Protein AF-A0A834DFK5-F1 (afdb_monomer_lite)

Secondary structure (DSSP, 8-state):
-----HHHHHHHHHTTTTTT-HHHHHHHHGGGTT-B-TTS-BHHHHHHHHHHHHH--HHHHH-EE-TTSPEEP-GGGGT-S--HHHHHHHHHHHHHTT-HHHHHHHHHHTT-HHHHHHHHHHHHGGGTTS---TT-HHHHHHHHHHHHHHHHHHHT----HHHHHHHHHHHHHHHHHHHHHTT-HHHHHHHHHHHT-S-SSGGGHHHHHHHHTTS-HHHHHHHHHHHHHHHHHHHHHHHHHHHS-TT-TTS-HHHHHHHHHHHHHHHHHHHHHHHH-SS---HHHHHHHHHHHHTT-

Radius of gyration: 26.58 Å; chains: 1; bounding box: 90×31×65 Å

Structure (mmCIF, N/CA/C/O backbone):
data_AF-A0A834DFK5-F1
#
_entry.id   AF-A0A834DFK5-F1
#
loop_
_atom_site.group_PDB
_atom_site.id
_atom_site.type_symbol
_atom_site.label_atom_id
_atom_site.label_alt_id
_atom_site.label_comp_id
_atom_site.label_asym_id
_atom_site.label_entity_id
_atom_site.label_seq_id
_atom_site.pdbx_PDB_ins_code
_atom_site.Cartn_x
_atom_site.Cartn_y
_atom_site.Cartn_z
_atom_site.occupancy
_atom_site.B_iso_or_equiv
_atom_site.auth_seq_id
_atom_site.auth_comp_id
_atom_site.auth_asym_id
_atom_site.auth_atom_id
_atom_site.pdbx_PDB_model_num
ATOM 1 N N . MET A 1 1 ? 48.009 1.511 -25.251 1.00 43.22 1 MET A N 1
ATOM 2 C CA . MET A 1 1 ? 46.756 1.710 -26.016 1.00 43.22 1 MET A CA 1
ATOM 3 C C . MET A 1 1 ? 45.702 2.315 -25.098 1.00 43.22 1 MET A C 1
ATOM 5 O O . MET A 1 1 ? 45.422 1.716 -24.068 1.00 43.22 1 MET A O 1
ATOM 9 N N . ARG A 1 2 ? 45.136 3.486 -25.419 1.00 49.97 2 ARG A N 1
ATOM 10 C CA . ARG A 1 2 ? 43.971 4.019 -24.690 1.00 49.97 2 ARG A CA 1
ATOM 11 C C . ARG A 1 2 ? 42.736 3.258 -25.172 1.00 49.97 2 ARG A C 1
ATOM 13 O O . ARG A 1 2 ? 42.354 3.406 -26.326 1.00 49.97 2 ARG A O 1
ATOM 20 N N . ARG A 1 3 ? 42.160 2.400 -24.327 1.00 68.88 3 ARG A N 1
ATOM 21 C CA . ARG A 1 3 ? 40.892 1.727 -24.635 1.00 68.88 3 ARG A CA 1
ATOM 22 C C . ARG A 1 3 ? 39.761 2.726 -24.408 1.00 68.88 3 ARG A C 1
ATOM 24 O O . ARG A 1 3 ? 39.654 3.293 -23.323 1.00 68.88 3 ARG A O 1
ATOM 31 N N . LEU A 1 4 ? 38.968 2.980 -25.444 1.00 77.62 4 LEU A N 1
ATOM 32 C CA . LEU A 1 4 ? 37.780 3.815 -25.335 1.00 77.62 4 LEU A CA 1
ATOM 33 C C . LEU A 1 4 ? 36.742 3.059 -24.498 1.00 77.62 4 LEU A C 1
ATOM 35 O O . LEU A 1 4 ? 36.439 1.905 -24.790 1.00 77.62 4 LEU A O 1
ATOM 39 N N . ASN A 1 5 ? 36.208 3.691 -23.456 1.00 84.12 5 ASN A N 1
ATOM 40 C CA . ASN A 1 5 ? 35.111 3.106 -22.696 1.00 84.12 5 ASN A CA 1
ATOM 41 C C . ASN A 1 5 ? 33.804 3.363 -23.465 1.00 84.12 5 ASN A C 1
ATOM 43 O O . ASN A 1 5 ? 33.262 4.468 -23.412 1.00 84.12 5 ASN A O 1
ATOM 47 N N . PHE A 1 6 ? 33.350 2.355 -24.215 1.00 84.88 6 PHE A N 1
ATOM 48 C CA . PHE A 1 6 ? 32.160 2.431 -25.067 1.00 84.88 6 PHE A CA 1
ATOM 49 C C . PHE A 1 6 ? 30.891 2.763 -24.271 1.00 84.88 6 PHE A C 1
ATOM 51 O O . PHE A 1 6 ? 30.133 3.646 -24.668 1.00 84.88 6 PHE A O 1
ATOM 58 N N . VAL A 1 7 ? 30.733 2.150 -23.095 1.00 85.31 7 VAL A N 1
ATOM 59 C CA . VAL A 1 7 ? 29.644 2.432 -22.147 1.00 85.31 7 VAL A CA 1
ATOM 60 C C . VAL A 1 7 ? 29.614 3.919 -21.792 1.00 85.31 7 VAL A C 1
ATOM 62 O O . VAL A 1 7 ? 28.601 4.590 -21.963 1.00 85.31 7 VAL A O 1
ATOM 65 N N . ARG A 1 8 ? 30.758 4.474 -21.375 1.00 85.69 8 ARG A N 1
ATOM 66 C CA . ARG A 1 8 ? 30.866 5.888 -20.994 1.00 85.69 8 ARG A CA 1
ATOM 67 C C . ARG A 1 8 ? 30.631 6.833 -22.171 1.00 85.69 8 ARG A C 1
ATOM 69 O O . ARG A 1 8 ? 30.082 7.910 -21.964 1.00 85.69 8 ARG A O 1
ATOM 76 N N . LEU A 1 9 ? 31.046 6.459 -23.383 1.00 88.94 9 LEU A N 1
ATOM 77 C CA . LEU A 1 9 ? 30.775 7.250 -24.583 1.00 88.94 9 LEU A CA 1
ATOM 78 C C . LEU A 1 9 ? 29.269 7.350 -24.840 1.00 88.94 9 LEU A C 1
ATOM 80 O O . LEU A 1 9 ? 28.765 8.457 -25.016 1.00 88.94 9 LEU A O 1
ATOM 84 N N . LEU A 1 10 ? 28.570 6.211 -24.834 1.00 88.62 10 LEU A N 1
ATOM 85 C CA . LEU A 1 10 ? 27.127 6.171 -25.059 1.00 88.62 10 LEU A CA 1
ATOM 86 C C . LEU A 1 10 ? 26.380 6.949 -23.978 1.00 88.62 10 LEU A C 1
ATOM 88 O O . LEU A 1 10 ? 25.585 7.812 -24.325 1.00 88.62 10 LEU A O 1
ATOM 92 N N . MET A 1 11 ? 26.718 6.754 -22.700 1.00 86.44 11 MET A N 1
ATOM 93 C CA . MET A 1 11 ? 26.110 7.516 -21.602 1.00 86.44 11 MET A CA 1
ATOM 94 C C . MET A 1 11 ? 26.324 9.032 -21.741 1.00 86.44 11 MET A C 1
ATOM 96 O O . MET A 1 11 ? 25.408 9.814 -21.521 1.00 86.44 11 MET A O 1
ATOM 100 N N . LEU A 1 12 ? 27.524 9.487 -22.127 1.00 88.56 12 LEU A N 1
ATOM 101 C CA . LEU A 1 12 ? 27.782 10.920 -22.342 1.00 88.56 12 LEU A CA 1
ATOM 102 C C . LEU A 1 12 ? 27.031 11.484 -23.554 1.00 88.56 12 LEU A C 1
ATOM 104 O O . LEU A 1 12 ? 26.720 12.676 -23.581 1.00 88.56 12 LEU A O 1
ATOM 108 N N . TYR A 1 13 ? 26.778 10.652 -24.563 1.00 90.31 13 TYR A N 1
ATOM 109 C CA . TYR A 1 13 ? 26.018 11.038 -25.743 1.00 90.31 13 TYR A CA 1
ATOM 110 C C . TYR A 1 13 ? 24.521 11.146 -25.432 1.00 90.31 13 TYR A C 1
ATOM 112 O O . TYR A 1 13 ? 23.929 12.187 -25.721 1.00 90.31 13 TYR A O 1
ATOM 120 N N . THR A 1 14 ? 23.937 10.126 -24.790 1.00 90.44 14 THR A N 1
ATOM 121 C CA . THR A 1 14 ? 22.507 10.087 -24.435 1.00 90.44 14 THR A CA 1
ATOM 122 C C . THR A 1 14 ? 22.127 11.168 -23.436 1.00 90.44 14 THR A C 1
ATOM 124 O O . THR A 1 14 ? 21.053 11.745 -23.563 1.00 90.44 14 THR A O 1
ATOM 127 N N . ARG A 1 15 ? 23.037 11.558 -22.533 1.00 88.12 15 ARG A N 1
ATOM 128 C CA . ARG A 1 15 ? 22.805 12.619 -21.537 1.00 88.12 15 ARG A CA 1
ATOM 129 C C . ARG A 1 15 ? 22.310 13.949 -22.107 1.00 88.12 15 ARG A C 1
ATOM 131 O O . ARG A 1 15 ? 21.719 14.754 -21.397 1.00 88.12 15 ARG A O 1
ATOM 138 N N . LYS A 1 16 ? 22.569 14.211 -23.390 1.00 88.94 16 LYS A N 1
ATOM 139 C CA . LYS A 1 16 ? 22.137 15.440 -24.067 1.00 88.94 16 LYS A CA 1
ATOM 140 C C . LYS A 1 16 ? 20.636 15.484 -24.357 1.00 88.94 16 LYS A C 1
ATOM 142 O O . LYS A 1 16 ? 20.116 16.578 -24.540 1.00 88.94 16 LYS A O 1
ATOM 147 N N . PHE A 1 17 ? 19.981 14.329 -24.448 1.00 88.94 17 PHE A N 1
ATOM 148 C CA . PHE A 1 17 ? 18.587 14.208 -24.883 1.00 88.94 17 PHE A CA 1
ATOM 149 C C . PHE A 1 17 ? 17.788 13.159 -24.103 1.00 88.94 17 PHE A C 1
ATOM 151 O O . PHE A 1 17 ? 16.611 12.984 -24.368 1.00 88.94 17 PHE A O 1
ATOM 158 N N . GLU A 1 18 ? 18.365 12.458 -23.127 1.00 86.31 18 GLU A N 1
ATOM 159 C CA . GLU A 1 18 ? 17.650 11.421 -22.367 1.00 86.31 18 GLU A CA 1
ATOM 160 C C . GLU A 1 18 ? 16.446 11.952 -21.575 1.00 86.31 18 GLU A C 1
ATOM 162 O O . GLU A 1 18 ? 15.500 11.209 -21.326 1.00 86.31 18 GLU A O 1
ATOM 167 N N . SER A 1 19 ? 16.453 13.246 -21.241 1.00 83.38 19 SER A N 1
ATOM 168 C CA . SER A 1 19 ? 15.330 13.944 -20.613 1.00 83.38 19 SER A CA 1
ATOM 169 C C . SER A 1 19 ? 14.267 14.437 -21.599 1.00 83.38 19 SER A C 1
ATOM 171 O O . SER A 1 19 ? 13.121 14.605 -21.195 1.00 83.38 19 SER A O 1
ATOM 173 N N . THR A 1 20 ? 14.618 14.691 -22.866 1.00 86.25 20 THR A N 1
ATOM 174 C CA . THR A 1 20 ? 13.678 15.175 -23.897 1.00 86.25 20 THR A CA 1
ATOM 175 C C . THR A 1 20 ? 13.114 14.037 -24.740 1.00 86.25 20 THR A C 1
ATOM 177 O O . THR A 1 20 ? 11.935 14.040 -25.074 1.00 86.25 20 THR A O 1
ATOM 180 N N . ASP A 1 21 ? 13.951 13.050 -25.054 1.00 88.31 21 ASP A N 1
ATOM 181 C CA . ASP A 1 21 ? 13.674 11.934 -25.952 1.00 88.31 21 ASP A CA 1
ATOM 182 C C . ASP A 1 21 ? 14.149 10.599 -25.343 1.00 88.31 21 ASP A C 1
ATOM 184 O O . ASP A 1 21 ? 15.043 9.929 -25.882 1.00 88.31 21 ASP A O 1
ATOM 188 N N . PRO A 1 22 ? 13.526 10.142 -24.238 1.00 87.25 22 PRO A N 1
ATOM 189 C CA . PRO A 1 22 ? 13.887 8.879 -23.589 1.00 87.25 22 PRO A CA 1
ATOM 190 C C . PRO A 1 22 ? 13.738 7.661 -24.517 1.00 87.25 22 PRO A C 1
ATOM 192 O O . PRO A 1 22 ? 14.449 6.665 -24.375 1.00 87.25 22 PRO A O 1
ATOM 195 N N . ARG A 1 23 ? 12.859 7.741 -25.526 1.00 87.31 23 ARG A N 1
ATOM 196 C CA . ARG A 1 23 ? 12.689 6.696 -26.554 1.00 87.31 23 ARG A CA 1
ATOM 197 C C . ARG A 1 23 ? 13.931 6.502 -27.414 1.00 87.31 23 ARG A C 1
ATOM 199 O O . ARG A 1 23 ? 14.289 5.364 -27.714 1.00 87.31 23 ARG A O 1
ATOM 206 N N . GLU A 1 24 ? 14.564 7.598 -27.815 1.00 88.06 24 GLU A N 1
ATOM 207 C CA . GLU A 1 24 ? 15.797 7.551 -28.595 1.00 88.06 24 GLU A CA 1
ATOM 208 C C . GLU A 1 24 ? 16.944 7.084 -27.702 1.00 88.06 24 GLU A C 1
ATOM 210 O O . GLU A 1 24 ? 17.686 6.184 -28.085 1.00 88.06 24 GLU A O 1
ATOM 215 N N . ALA A 1 25 ? 17.036 7.586 -26.464 1.00 89.44 25 ALA A N 1
ATOM 216 C CA . ALA A 1 25 ? 18.088 7.182 -25.526 1.00 89.44 25 ALA A CA 1
ATOM 217 C C . ALA A 1 25 ? 18.076 5.665 -25.268 1.00 89.44 25 ALA A C 1
ATOM 219 O O . ALA A 1 25 ? 19.128 5.023 -25.237 1.00 89.44 25 ALA A O 1
ATOM 220 N N . LEU A 1 26 ? 16.884 5.069 -25.189 1.00 89.25 26 LEU A N 1
ATOM 221 C CA . LEU A 1 26 ? 16.715 3.628 -25.038 1.00 89.25 26 LEU A CA 1
ATOM 222 C C . LEU A 1 26 ? 17.293 2.819 -26.215 1.00 89.25 26 LEU A C 1
ATOM 224 O O . LEU A 1 26 ? 17.899 1.770 -25.984 1.00 89.25 26 LEU A O 1
ATOM 228 N N . GLN A 1 27 ? 17.162 3.306 -27.456 1.00 89.25 27 GLN A N 1
ATOM 229 C CA . GLN A 1 27 ? 17.762 2.660 -28.635 1.00 89.25 27 GLN A CA 1
ATOM 230 C C . GLN A 1 27 ? 19.287 2.601 -28.517 1.00 89.25 27 GLN A C 1
ATOM 232 O O . GLN A 1 27 ? 19.897 1.578 -28.827 1.00 89.25 27 GLN A O 1
ATOM 237 N N . TYR A 1 28 ? 19.905 3.669 -28.007 1.00 89.38 28 TYR A N 1
ATOM 238 C CA . TYR A 1 28 ? 21.346 3.701 -27.761 1.00 89.38 28 TYR A CA 1
ATOM 239 C C . TYR A 1 28 ? 21.759 2.763 -26.625 1.00 89.38 28 TYR A C 1
ATOM 241 O O . TYR A 1 28 ? 22.761 2.055 -26.748 1.00 89.38 28 TYR A O 1
ATOM 249 N N . PHE A 1 29 ? 20.982 2.696 -25.541 1.00 89.25 29 PHE A N 1
ATOM 250 C CA . PHE A 1 29 ? 21.275 1.776 -24.443 1.00 89.25 29 PHE A CA 1
ATOM 251 C C . PHE A 1 29 ? 21.154 0.308 -24.845 1.00 89.25 29 PHE A C 1
ATOM 253 O O . PHE A 1 29 ? 21.881 -0.517 -24.297 1.00 89.25 29 PHE A O 1
ATOM 260 N N . TYR A 1 30 ? 20.330 -0.040 -25.837 1.00 88.12 30 TYR A N 1
ATOM 261 C CA . TYR A 1 30 ? 20.230 -1.418 -26.327 1.00 88.12 30 TYR A CA 1
ATOM 262 C C . TYR A 1 30 ? 21.563 -1.988 -26.853 1.00 88.12 30 TYR A C 1
ATOM 264 O O . TYR A 1 30 ? 21.794 -3.200 -26.791 1.00 88.12 30 TYR A O 1
ATOM 272 N N . PHE A 1 31 ? 22.489 -1.138 -27.312 1.00 88.06 31 PHE A N 1
ATOM 273 C CA . PHE A 1 31 ? 23.841 -1.571 -27.687 1.00 88.06 31 PHE A CA 1
ATOM 274 C C . PHE A 1 31 ? 24.693 -2.026 -26.492 1.00 88.06 31 PHE A C 1
ATOM 276 O O . PHE A 1 31 ? 25.703 -2.692 -26.693 1.00 88.06 31 PHE A O 1
ATOM 283 N N . LEU A 1 32 ? 24.282 -1.715 -25.260 1.00 87.38 32 LEU A N 1
ATOM 284 C CA . LEU A 1 32 ? 24.959 -2.100 -24.019 1.00 87.38 32 LEU A CA 1
ATOM 285 C C . LEU A 1 32 ? 24.448 -3.424 -23.430 1.00 87.38 32 LEU A C 1
ATOM 287 O O . LEU A 1 32 ? 24.860 -3.798 -22.335 1.00 87.38 32 LEU A O 1
ATOM 291 N N . ARG A 1 33 ? 23.548 -4.140 -24.119 1.00 84.00 33 ARG A N 1
ATOM 292 C CA . ARG A 1 33 ? 22.916 -5.369 -23.597 1.00 84.00 33 ARG A CA 1
ATOM 293 C C . ARG A 1 33 ? 23.898 -6.507 -23.301 1.00 84.00 33 ARG A C 1
ATOM 295 O O . ARG A 1 33 ? 23.611 -7.329 -22.437 1.00 84.00 33 ARG A O 1
ATOM 302 N N . ASP A 1 34 ? 25.030 -6.543 -24.000 1.00 83.88 34 ASP A N 1
ATOM 303 C CA . ASP A 1 34 ? 26.063 -7.576 -23.854 1.00 83.88 34 ASP A CA 1
ATOM 304 C C . ASP A 1 34 ? 27.212 -7.113 -22.928 1.00 83.88 34 ASP A C 1
ATOM 306 O O . ASP A 1 34 ? 28.077 -7.904 -22.552 1.00 83.88 34 ASP A O 1
ATOM 310 N N . GLU A 1 35 ? 27.197 -5.842 -22.511 1.00 85.94 35 GLU A N 1
ATOM 311 C CA . GLU A 1 35 ? 28.209 -5.234 -21.647 1.00 85.94 35 GLU A CA 1
ATOM 312 C C . GLU A 1 35 ? 27.825 -5.358 -20.169 1.00 85.94 35 GLU A C 1
ATOM 314 O O . GLU A 1 35 ? 26.660 -5.218 -19.776 1.00 85.94 35 GLU A O 1
ATOM 319 N N . LYS A 1 36 ? 28.831 -5.586 -19.323 1.00 86.12 36 LYS A N 1
ATOM 320 C CA . LYS A 1 36 ? 28.668 -5.682 -17.871 1.00 86.12 36 LYS A CA 1
ATOM 321 C C . LYS A 1 36 ? 29.568 -4.686 -17.161 1.00 86.12 36 LYS A C 1
ATOM 323 O O . LYS A 1 36 ? 30.658 -4.373 -17.639 1.00 86.12 36 LYS A O 1
ATOM 328 N N . ASP A 1 37 ? 29.113 -4.194 -16.018 1.00 80.25 37 ASP A N 1
ATOM 329 C CA . ASP A 1 37 ? 29.939 -3.368 -15.149 1.00 80.25 37 ASP A CA 1
ATOM 330 C C . ASP A 1 37 ? 30.996 -4.206 -14.401 1.00 80.25 37 ASP A C 1
ATOM 332 O O . ASP A 1 37 ? 31.090 -5.429 -14.539 1.00 80.25 37 ASP A O 1
ATOM 336 N N . SER A 1 38 ? 31.812 -3.540 -13.581 1.00 77.12 38 SER A N 1
ATOM 337 C CA . SER A 1 38 ? 32.833 -4.198 -12.758 1.00 77.12 38 SER A CA 1
ATOM 338 C C . SER A 1 38 ? 32.266 -5.133 -11.681 1.00 77.12 38 SER A C 1
ATOM 340 O O . SER A 1 38 ? 33.026 -5.921 -11.123 1.00 77.12 38 SER A O 1
ATOM 342 N N . GLN A 1 39 ? 30.963 -5.064 -11.397 1.00 78.12 39 GLN A N 1
ATOM 343 C CA . GLN A 1 39 ? 30.229 -5.930 -10.472 1.00 78.12 39 GLN A CA 1
ATOM 344 C C . GLN A 1 39 ? 29.478 -7.061 -11.200 1.00 78.12 39 GLN A C 1
ATOM 346 O O . GLN A 1 39 ? 28.828 -7.886 -10.562 1.00 78.12 39 GLN A O 1
ATOM 351 N N . GLY A 1 40 ? 29.573 -7.129 -12.533 1.00 80.00 40 GLY A N 1
ATOM 352 C CA . GLY A 1 40 ? 28.874 -8.112 -13.357 1.00 80.00 40 GLY A CA 1
ATOM 353 C C . GLY A 1 40 ? 27.409 -7.768 -13.651 1.00 80.00 40 GLY A C 1
ATOM 354 O O . GLY A 1 40 ? 26.709 -8.597 -14.239 1.00 80.00 40 GLY A O 1
ATOM 355 N N . GLU A 1 41 ? 26.941 -6.573 -13.279 1.00 81.69 41 GLU A N 1
ATOM 356 C CA . GLU A 1 41 ? 25.602 -6.079 -13.594 1.00 81.69 41 GLU A CA 1
ATOM 357 C C . GLU A 1 41 ? 25.512 -5.708 -15.076 1.00 81.69 41 GLU A C 1
ATOM 359 O O . GLU A 1 41 ? 26.418 -5.108 -15.650 1.00 81.69 41 GLU A O 1
ATOM 364 N N . ASN A 1 42 ? 24.403 -6.074 -15.713 1.00 87.25 42 ASN A N 1
ATOM 365 C CA . ASN A 1 42 ? 24.161 -5.754 -17.111 1.00 87.25 42 ASN A CA 1
ATOM 366 C C . ASN A 1 42 ? 23.985 -4.233 -17.291 1.00 87.25 42 ASN A C 1
ATOM 368 O O . ASN A 1 42 ? 23.076 -3.636 -16.705 1.00 87.25 42 ASN A O 1
ATOM 372 N N . MET A 1 43 ? 24.829 -3.616 -18.123 1.00 87.69 43 MET A N 1
ATOM 373 C CA . MET A 1 43 ? 24.829 -2.163 -18.312 1.00 87.69 43 MET A CA 1
ATOM 374 C C . MET A 1 43 ? 23.527 -1.644 -18.920 1.00 87.69 43 MET A C 1
ATOM 376 O O . MET A 1 43 ? 23.076 -0.564 -18.545 1.00 87.69 43 MET A O 1
ATOM 380 N N . PHE A 1 44 ? 22.882 -2.415 -19.800 1.00 88.19 44 PHE A N 1
ATOM 381 C CA . PHE A 1 44 ? 21.567 -2.057 -20.328 1.00 88.19 44 PHE A CA 1
ATOM 382 C C . PHE A 1 44 ? 20.520 -1.976 -19.214 1.00 88.19 44 PHE A C 1
ATOM 384 O O . PHE A 1 44 ? 19.827 -0.967 -19.115 1.00 88.19 44 PHE A O 1
ATOM 391 N N . LEU A 1 45 ? 20.445 -2.970 -18.321 1.00 87.06 45 LEU A N 1
ATOM 392 C CA . LEU A 1 45 ? 19.496 -2.940 -17.196 1.00 87.06 45 LEU A CA 1
ATOM 393 C C . LEU A 1 45 ? 19.699 -1.714 -16.308 1.00 87.06 45 LEU A C 1
ATOM 395 O O . LEU A 1 45 ? 18.727 -1.076 -15.898 1.00 87.06 45 LEU A O 1
ATOM 399 N N . ARG A 1 46 ? 20.958 -1.376 -16.026 1.00 88.12 46 ARG A N 1
ATOM 400 C CA . ARG A 1 46 ? 21.306 -0.225 -15.199 1.00 88.12 46 ARG A CA 1
ATOM 401 C C . ARG A 1 46 ? 20.920 1.096 -15.860 1.00 88.12 46 ARG A C 1
ATOM 403 O O . ARG A 1 46 ? 20.193 1.876 -15.252 1.00 88.12 46 ARG A O 1
ATOM 410 N N . CYS A 1 47 ? 21.343 1.320 -17.105 1.00 89.00 47 CYS A N 1
ATOM 411 C CA . CYS A 1 47 ? 21.042 2.552 -17.834 1.00 89.00 47 CYS A CA 1
ATOM 412 C C . CYS A 1 47 ? 19.535 2.734 -18.051 1.00 89.00 47 CYS A C 1
ATOM 414 O O . CYS A 1 47 ? 19.027 3.836 -17.883 1.00 89.00 47 CYS A O 1
ATOM 416 N N . VAL A 1 48 ? 18.798 1.659 -18.352 1.00 89.62 48 VAL A N 1
ATOM 417 C CA . VAL A 1 48 ? 17.332 1.718 -18.471 1.00 89.62 48 VAL A CA 1
ATOM 418 C C . VAL A 1 48 ? 16.680 2.046 -17.130 1.00 89.62 48 VAL A C 1
ATOM 420 O O . VAL A 1 48 ? 15.758 2.856 -17.087 1.00 89.62 48 VAL A O 1
ATOM 423 N N . SER A 1 49 ? 17.165 1.468 -16.029 1.00 89.44 49 SER A N 1
ATOM 424 C CA . SER A 1 49 ? 16.640 1.774 -14.693 1.00 89.44 49 SER A CA 1
ATOM 425 C C . SER A 1 49 ? 16.861 3.238 -14.317 1.00 89.44 49 SER A C 1
ATOM 427 O O . SER A 1 49 ? 15.951 3.880 -13.801 1.00 89.44 49 SER A O 1
ATOM 429 N N . GLU A 1 50 ? 18.045 3.785 -14.593 1.00 88.50 50 GLU A N 1
ATOM 430 C CA . GLU A 1 50 ? 18.349 5.200 -14.359 1.00 88.50 50 GLU A CA 1
ATOM 431 C C . GLU A 1 50 ? 17.480 6.105 -15.254 1.00 88.50 50 GLU A C 1
ATOM 433 O O . GLU A 1 50 ? 16.795 6.986 -14.732 1.00 88.50 50 GLU A O 1
ATOM 438 N N . LEU A 1 51 ? 17.388 5.805 -16.555 1.00 90.12 51 LEU A N 1
ATOM 439 C CA . LEU A 1 51 ? 16.579 6.546 -17.529 1.00 90.12 51 LEU A CA 1
ATOM 440 C C . LEU A 1 51 ? 15.104 6.635 -17.133 1.00 90.12 51 LEU A C 1
ATOM 442 O O . LEU A 1 51 ? 14.516 7.716 -17.152 1.00 90.12 51 LEU A O 1
ATOM 446 N N . VAL A 1 52 ? 14.484 5.503 -16.787 1.00 90.81 52 VAL A N 1
ATOM 447 C CA . VAL A 1 52 ? 13.055 5.455 -16.440 1.00 90.81 52 VAL A CA 1
ATOM 448 C C . VAL A 1 52 ? 12.777 6.277 -15.182 1.00 90.81 52 VAL A C 1
ATOM 450 O O . VAL A 1 52 ? 11.784 6.996 -15.110 1.00 90.81 52 VAL A O 1
ATOM 453 N N . ILE A 1 53 ? 13.673 6.211 -14.198 1.00 89.94 53 ILE A N 1
ATOM 454 C CA . ILE A 1 53 ? 13.511 6.936 -12.939 1.00 89.94 53 ILE A CA 1
ATOM 455 C C . ILE A 1 53 ? 13.707 8.445 -13.121 1.00 89.94 53 ILE A C 1
ATOM 457 O O . ILE A 1 53 ? 12.994 9.229 -12.493 1.00 89.94 53 ILE A O 1
ATOM 461 N N . GLU A 1 54 ? 14.671 8.861 -13.943 1.00 88.31 54 GLU A N 1
ATOM 462 C CA . GLU A 1 54 ? 14.959 10.279 -14.184 1.00 88.31 54 GLU A CA 1
ATOM 463 C C . GLU A 1 54 ? 13.915 10.939 -15.087 1.00 88.31 54 GLU A C 1
ATOM 465 O O . GLU A 1 54 ? 13.440 12.028 -14.768 1.00 88.31 54 GLU A O 1
ATOM 470 N N . SER A 1 55 ? 13.500 10.258 -16.159 1.00 88.19 55 SER A N 1
ATOM 471 C CA . SER A 1 55 ? 12.445 10.745 -17.060 1.00 88.19 55 SER A CA 1
ATOM 472 C C . SER A 1 55 ? 11.056 10.726 -16.418 1.00 88.19 55 SER A C 1
ATOM 474 O O . SER A 1 55 ? 10.193 11.510 -16.801 1.00 88.19 55 SER A O 1
ATOM 476 N N . ARG A 1 56 ? 10.824 9.837 -15.440 1.00 87.62 56 ARG A N 1
ATOM 477 C CA . ARG A 1 56 ? 9.502 9.530 -14.862 1.00 87.62 56 ARG A CA 1
ATOM 478 C C . ARG A 1 56 ? 8.462 9.063 -15.888 1.00 87.62 56 ARG A C 1
ATOM 480 O O . ARG A 1 56 ? 7.273 9.020 -15.582 1.00 87.62 56 ARG A O 1
ATOM 487 N N . GLU A 1 57 ? 8.889 8.649 -17.079 1.00 88.31 57 GLU A N 1
ATOM 488 C CA . GLU A 1 57 ? 8.007 8.138 -18.132 1.00 88.31 57 GLU A CA 1
ATOM 489 C C . GLU A 1 57 ? 7.811 6.614 -18.025 1.00 88.31 57 GLU A C 1
ATOM 491 O O . GLU A 1 57 ? 8.049 5.858 -18.972 1.00 88.31 57 GLU A O 1
ATOM 496 N N . PHE A 1 58 ? 7.371 6.147 -16.850 1.00 90.25 58 PHE A N 1
ATOM 497 C CA . PHE A 1 58 ? 7.188 4.721 -16.542 1.00 90.25 58 PHE A CA 1
ATOM 498 C C . PHE A 1 58 ? 6.247 4.031 -17.537 1.00 90.25 58 PHE A C 1
ATOM 500 O O . PHE A 1 58 ? 6.636 3.054 -18.176 1.00 90.25 58 PHE A O 1
ATOM 507 N N . ASP A 1 59 ? 5.047 4.585 -17.724 1.00 90.50 59 ASP A N 1
ATOM 508 C CA . ASP A 1 59 ? 4.003 4.003 -18.573 1.00 90.50 59 ASP A CA 1
ATOM 509 C C . ASP A 1 59 ? 4.422 3.915 -20.043 1.00 90.50 59 ASP A C 1
ATOM 511 O O . ASP A 1 59 ? 4.078 2.962 -20.743 1.00 90.50 59 ASP A O 1
ATOM 515 N N . MET A 1 60 ? 5.173 4.906 -20.532 1.00 90.06 60 MET A N 1
ATOM 516 C CA . MET A 1 60 ? 5.626 4.920 -21.919 1.00 90.06 60 MET A CA 1
ATOM 517 C C . MET A 1 60 ? 6.739 3.890 -22.135 1.00 90.06 60 MET A C 1
ATOM 519 O O . MET A 1 60 ? 6.703 3.127 -23.103 1.00 90.06 60 MET A O 1
ATOM 523 N N . ILE A 1 61 ? 7.738 3.860 -21.251 1.00 90.00 61 ILE A N 1
ATOM 524 C CA . ILE A 1 61 ? 8.918 3.012 -21.438 1.00 90.00 61 ILE A CA 1
ATOM 525 C C . ILE A 1 61 ? 8.592 1.558 -21.105 1.00 90.00 61 ILE A C 1
ATOM 527 O O . ILE A 1 61 ? 8.872 0.671 -21.912 1.00 90.00 61 ILE A O 1
ATOM 531 N N . LEU A 1 62 ? 7.988 1.315 -19.941 1.00 90.00 62 LEU A N 1
ATOM 532 C CA . LEU A 1 62 ? 7.737 -0.018 -19.398 1.00 90.00 62 LEU A CA 1
ATOM 533 C C . LEU A 1 62 ? 6.333 -0.536 -19.697 1.00 90.00 62 LEU A C 1
ATOM 535 O O . LEU A 1 62 ? 6.101 -1.729 -19.523 1.00 90.00 62 LEU A O 1
ATOM 539 N N . GLY A 1 63 ? 5.418 0.299 -20.181 1.00 90.31 63 GLY A N 1
ATOM 540 C CA . GLY A 1 63 ? 4.028 -0.082 -20.404 1.00 90.31 63 GLY A CA 1
ATOM 541 C C . GLY A 1 63 ? 3.159 0.153 -19.172 1.00 90.31 63 GLY A C 1
ATOM 542 O O . GLY A 1 63 ? 3.650 0.459 -18.088 1.00 90.31 63 GLY A O 1
ATOM 543 N N . LYS A 1 64 ? 1.848 -0.016 -19.346 1.00 89.69 64 LYS A N 1
ATOM 544 C CA . LYS A 1 64 ? 0.845 0.204 -18.295 1.00 89.69 64 LYS A CA 1
ATOM 545 C C . LYS A 1 64 ? -0.083 -0.993 -18.161 1.00 89.69 64 LYS A C 1
ATOM 547 O O . LYS A 1 64 ? -0.287 -1.728 -19.128 1.00 89.69 64 LYS A O 1
ATOM 552 N N . LEU A 1 65 ? -0.668 -1.172 -16.984 1.00 87.44 65 LEU A N 1
ATOM 553 C CA . LEU A 1 65 ? -1.775 -2.106 -16.801 1.00 87.44 65 LEU A CA 1
ATOM 554 C C . LEU A 1 65 ? -3.089 -1.440 -17.211 1.00 87.44 65 LEU A C 1
ATOM 556 O O . LEU A 1 65 ? -3.342 -0.283 -16.878 1.00 87.44 65 LEU A O 1
ATOM 560 N N . GLU A 1 66 ? -3.907 -2.172 -17.955 1.00 84.62 66 GLU A N 1
ATOM 561 C CA . GLU A 1 66 ? -5.293 -1.809 -18.228 1.00 84.62 66 GLU A CA 1
ATOM 562 C C . GLU A 1 66 ? -6.202 -2.316 -17.091 1.00 84.62 66 GLU A C 1
ATOM 564 O O . GLU A 1 66 ? -5.786 -3.085 -16.218 1.00 84.62 66 GLU A O 1
ATOM 569 N N . SER A 1 67 ? -7.460 -1.872 -17.080 1.00 73.94 67 SER A N 1
ATOM 570 C CA . SER A 1 67 ? -8.433 -2.201 -16.026 1.00 73.94 67 SER A CA 1
ATOM 571 C C . SER A 1 67 ? -8.750 -3.697 -15.915 1.00 73.94 67 SER A C 1
ATOM 573 O O . SER A 1 67 ? -9.129 -4.163 -14.844 1.00 73.94 67 SER A O 1
ATOM 575 N N . ASP A 1 68 ? -8.558 -4.458 -16.991 1.00 73.12 68 ASP A N 1
ATOM 576 C CA . ASP A 1 68 ? -8.705 -5.916 -17.028 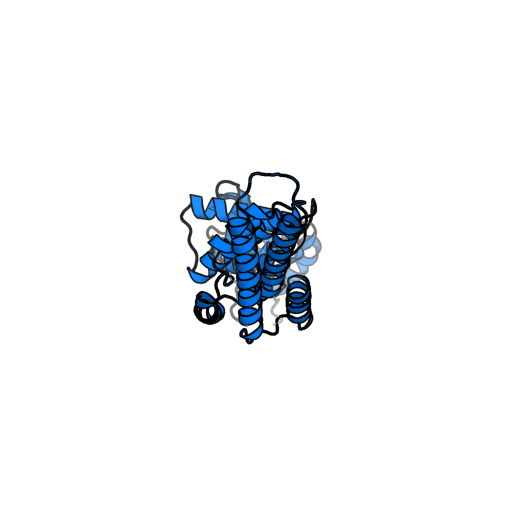1.00 73.12 68 ASP A CA 1
ATOM 577 C C . ASP A 1 68 ? -7.484 -6.668 -16.453 1.00 73.12 68 ASP A C 1
ATOM 579 O O . ASP A 1 68 ? -7.504 -7.892 -16.307 1.00 73.12 68 ASP A O 1
ATOM 583 N N . GLY A 1 69 ? -6.415 -5.946 -16.099 1.00 74.19 69 GLY A N 1
ATOM 584 C CA . GLY A 1 69 ? -5.143 -6.513 -15.657 1.00 74.19 69 GLY A CA 1
ATOM 585 C C . GLY A 1 69 ? -4.255 -7.018 -16.796 1.00 74.19 69 GLY A C 1
ATOM 586 O O . GLY A 1 69 ? -3.221 -7.642 -16.535 1.00 74.19 69 GLY A O 1
ATOM 587 N N . SER A 1 70 ? -4.625 -6.763 -18.052 1.00 82.88 70 SER A N 1
ATOM 588 C CA . SER A 1 70 ? -3.731 -6.944 -19.189 1.00 82.88 70 SER A CA 1
ATOM 589 C C . SER A 1 70 ? -2.691 -5.823 -19.220 1.00 82.88 70 SER A C 1
ATOM 591 O O . SER A 1 70 ? -2.925 -4.697 -18.782 1.00 82.88 70 SER A O 1
ATOM 593 N N . ARG A 1 71 ? -1.493 -6.134 -19.717 1.00 87.44 71 ARG A N 1
ATOM 594 C CA . ARG A 1 71 ? -0.416 -5.153 -19.857 1.00 87.44 71 ARG A CA 1
ATOM 595 C C . ARG A 1 71 ? -0.419 -4.596 -21.273 1.00 87.44 71 ARG A C 1
ATOM 597 O O . ARG A 1 71 ? -0.179 -5.339 -22.224 1.00 87.44 71 ARG A O 1
ATOM 604 N N . LYS A 1 72 ? -0.583 -3.282 -21.403 1.00 90.25 72 LYS A N 1
ATOM 605 C CA . LYS A 1 72 ? -0.276 -2.557 -22.634 1.00 90.25 72 LYS A CA 1
ATOM 606 C C . LYS A 1 72 ? 1.249 -2.454 -22.782 1.00 90.25 72 LYS A C 1
ATOM 608 O O . LYS A 1 72 ? 1.898 -1.956 -21.858 1.00 90.25 72 LYS A O 1
ATOM 613 N N . PRO A 1 73 ? 1.828 -2.910 -23.907 1.00 88.75 73 PRO A N 1
ATOM 614 C CA . PRO A 1 73 ? 3.273 -2.897 -24.104 1.00 88.75 73 PRO A CA 1
ATOM 615 C C . PRO A 1 73 ? 3.816 -1.466 -24.161 1.00 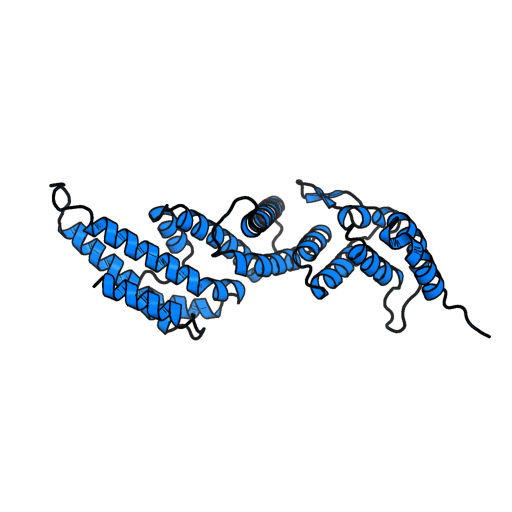88.75 73 PRO A C 1
ATOM 617 O O . PRO A 1 73 ? 3.167 -0.558 -24.690 1.00 88.75 73 PRO A O 1
ATOM 620 N N . GLY A 1 74 ? 5.014 -1.291 -23.613 1.00 90.56 74 GLY A N 1
ATOM 621 C CA . GLY A 1 74 ? 5.791 -0.063 -23.679 1.00 90.56 74 GLY A CA 1
ATOM 622 C C . GLY A 1 74 ? 6.817 -0.098 -24.807 1.00 90.56 74 GLY A C 1
ATOM 623 O O . GLY A 1 74 ? 6.845 -0.991 -25.657 1.00 90.56 74 GLY A O 1
ATOM 624 N N . VAL A 1 75 ? 7.702 0.893 -24.814 1.00 89.44 75 VAL A N 1
ATOM 625 C CA . VAL A 1 75 ? 8.793 0.979 -25.795 1.00 89.44 75 VAL A CA 1
ATOM 626 C C . VAL A 1 75 ? 9.811 -0.152 -25.587 1.00 89.44 75 VAL A C 1
ATOM 628 O O . VAL A 1 75 ? 10.368 -0.651 -26.565 1.00 89.44 75 VAL A O 1
ATOM 631 N N . ILE A 1 76 ? 10.007 -0.605 -24.343 1.00 89.00 76 ILE A N 1
ATOM 632 C CA . ILE A 1 76 ? 10.961 -1.668 -23.995 1.00 89.00 76 ILE A CA 1
ATOM 633 C C . ILE A 1 76 ? 10.624 -3.024 -24.637 1.00 89.00 76 ILE A C 1
ATOM 635 O O . ILE A 1 76 ? 11.528 -3.793 -24.961 1.00 89.00 76 ILE A O 1
ATOM 639 N N . ASP A 1 77 ? 9.343 -3.292 -24.898 1.00 88.81 77 ASP A N 1
ATOM 640 C CA . ASP A 1 77 ? 8.866 -4.536 -25.516 1.00 88.81 77 ASP A CA 1
ATOM 641 C C . ASP A 1 77 ? 9.374 -4.735 -26.949 1.00 88.81 77 ASP A C 1
ATOM 643 O O . ASP A 1 77 ? 9.394 -5.852 -27.456 1.00 88.81 77 ASP A O 1
ATOM 647 N N . LYS A 1 78 ? 9.821 -3.660 -27.613 1.00 86.69 78 LYS A N 1
ATOM 648 C CA . LYS A 1 78 ? 10.451 -3.746 -28.939 1.00 86.69 78 LYS A CA 1
ATOM 649 C C . LYS A 1 78 ? 11.859 -4.344 -28.889 1.00 86.69 78 LYS A C 1
ATOM 651 O O . LYS A 1 78 ? 12.347 -4.817 -29.909 1.00 86.69 78 LYS A O 1
ATOM 656 N N . PHE A 1 79 ? 12.514 -4.283 -27.730 1.00 82.50 79 PHE A N 1
ATOM 657 C CA . PHE A 1 79 ? 13.919 -4.655 -27.558 1.00 82.50 79 PHE A CA 1
ATOM 658 C C . PHE A 1 79 ? 14.102 -6.012 -26.884 1.00 82.50 79 PHE A C 1
ATOM 660 O O . PHE A 1 79 ? 15.115 -6.670 -27.100 1.00 82.50 79 PHE A O 1
ATOM 667 N N . THR A 1 80 ? 13.147 -6.439 -26.059 1.00 81.81 80 THR A N 1
ATOM 668 C CA . THR A 1 80 ? 13.197 -7.736 -25.380 1.00 81.81 80 THR A CA 1
ATOM 669 C C . THR A 1 80 ? 11.812 -8.356 -25.279 1.00 81.81 80 THR A C 1
ATOM 671 O O . THR A 1 80 ? 10.821 -7.665 -25.050 1.00 81.81 80 THR A O 1
ATOM 674 N N . SER A 1 81 ? 11.753 -9.681 -25.412 1.00 79.00 81 SER A N 1
ATOM 675 C CA . SER A 1 81 ? 10.533 -10.458 -25.181 1.00 79.00 81 SER A CA 1
ATOM 676 C C . SER A 1 81 ? 10.251 -10.674 -23.692 1.00 79.00 81 SER A C 1
ATOM 678 O O . SER A 1 81 ? 9.089 -10.807 -23.315 1.00 79.00 81 SER A O 1
ATOM 680 N N . ASP A 1 82 ? 11.285 -10.691 -22.840 1.00 83.75 82 ASP A N 1
ATOM 681 C CA . ASP A 1 82 ? 11.123 -10.782 -21.386 1.00 83.75 82 ASP A CA 1
ATOM 682 C C . ASP A 1 82 ? 11.448 -9.439 -20.725 1.00 83.75 82 ASP A C 1
ATOM 684 O O . ASP A 1 82 ? 12.606 -9.053 -20.547 1.00 83.75 82 ASP A O 1
ATOM 688 N N . THR A 1 83 ? 10.393 -8.698 -20.392 1.00 86.94 83 THR A N 1
ATOM 689 C CA . THR A 1 83 ? 10.467 -7.371 -19.769 1.00 86.94 83 THR A CA 1
ATOM 690 C C . THR A 1 83 ? 10.407 -7.433 -18.245 1.00 86.94 83 THR A C 1
ATOM 692 O O . THR A 1 83 ? 10.767 -6.463 -17.578 1.00 86.94 83 THR A O 1
ATOM 695 N N . LYS A 1 84 ? 10.013 -8.573 -17.660 1.00 88.75 84 LYS A N 1
ATOM 696 C CA . LYS A 1 84 ? 9.817 -8.709 -16.207 1.00 88.75 84 LYS A CA 1
ATOM 697 C C . LYS A 1 84 ? 11.085 -8.442 -15.387 1.00 88.75 84 LYS A C 1
ATOM 699 O O . LYS A 1 84 ? 10.966 -7.765 -14.365 1.00 88.75 84 LYS A O 1
ATOM 704 N N . PRO A 1 85 ? 12.290 -8.910 -15.780 1.00 89.12 85 PRO A N 1
ATOM 705 C CA . PRO A 1 85 ? 13.510 -8.626 -15.025 1.00 89.12 85 PRO A CA 1
ATOM 706 C C . PRO A 1 85 ? 13.836 -7.130 -15.004 1.00 89.12 85 PRO A C 1
ATOM 708 O O . PRO A 1 85 ? 14.254 -6.603 -13.976 1.00 89.12 85 PRO A O 1
ATOM 711 N N . ILE A 1 86 ? 13.583 -6.441 -16.122 1.00 89.25 86 ILE A N 1
ATOM 712 C CA . ILE A 1 86 ? 13.790 -4.996 -16.257 1.00 89.25 86 ILE A CA 1
ATOM 713 C C . ILE A 1 86 ? 12.832 -4.252 -15.330 1.00 89.25 86 ILE A C 1
ATOM 715 O O . ILE A 1 86 ? 13.264 -3.425 -14.534 1.00 89.25 86 ILE A O 1
ATOM 719 N N . ILE A 1 87 ? 11.540 -4.588 -15.391 1.00 92.06 87 ILE A N 1
ATOM 720 C CA . ILE A 1 87 ? 10.504 -3.939 -14.582 1.00 92.06 87 ILE A CA 1
ATOM 721 C C . ILE A 1 87 ? 10.773 -4.155 -13.087 1.00 92.06 87 ILE A C 1
ATOM 723 O O . ILE A 1 87 ? 10.754 -3.190 -12.329 1.00 92.06 87 ILE A O 1
ATOM 727 N N . ASN A 1 88 ? 11.103 -5.381 -12.660 1.00 92.50 88 ASN A N 1
ATOM 728 C CA . ASN A 1 88 ? 11.454 -5.664 -11.262 1.00 92.50 88 ASN A CA 1
ATOM 729 C C . ASN A 1 88 ? 12.699 -4.892 -10.806 1.00 92.50 88 ASN A C 1
ATOM 731 O O . ASN A 1 88 ? 12.745 -4.407 -9.675 1.00 92.50 88 ASN A O 1
ATOM 735 N N . LYS A 1 89 ? 13.710 -4.750 -11.673 1.00 90.88 89 LYS A N 1
ATOM 736 C CA . LYS A 1 89 ? 14.906 -3.969 -11.349 1.00 90.88 89 LYS A CA 1
ATOM 737 C C . LYS A 1 89 ? 14.574 -2.486 -11.187 1.00 90.88 89 LYS A C 1
ATOM 739 O O . LYS A 1 89 ? 14.988 -1.889 -10.196 1.00 90.88 89 LYS A O 1
ATOM 744 N N . VAL A 1 90 ? 13.794 -1.913 -12.105 1.00 92.75 90 VAL A N 1
ATOM 745 C CA . VAL A 1 90 ? 13.355 -0.511 -12.018 1.00 92.75 90 VAL A CA 1
ATOM 746 C C . VAL A 1 90 ? 12.501 -0.299 -10.763 1.00 92.75 90 VAL A C 1
ATOM 748 O O . VAL A 1 90 ? 12.713 0.680 -10.053 1.00 92.75 90 VAL A O 1
ATOM 751 N N . ALA A 1 91 ? 11.601 -1.234 -10.441 1.00 94.38 91 ALA A N 1
ATOM 752 C CA . ALA A 1 91 ? 10.783 -1.197 -9.229 1.00 94.38 91 ALA A CA 1
ATOM 753 C C . ALA A 1 91 ? 11.643 -1.198 -7.956 1.00 94.38 91 ALA A C 1
ATOM 755 O O . ALA A 1 91 ? 11.435 -0.371 -7.072 1.00 94.38 91 ALA A O 1
ATOM 756 N N . SER A 1 92 ? 12.667 -2.055 -7.897 1.00 93.56 92 SER A N 1
ATOM 757 C CA . SER A 1 92 ? 13.622 -2.093 -6.784 1.00 93.56 92 SER A CA 1
ATOM 758 C C . SER A 1 92 ? 14.410 -0.783 -6.649 1.00 93.56 92 SER A C 1
ATOM 760 O O . SER A 1 92 ? 14.600 -0.281 -5.539 1.00 93.56 92 SER A O 1
ATOM 762 N N . VAL A 1 93 ? 14.823 -0.173 -7.766 1.00 92.06 93 VAL A N 1
ATOM 763 C CA . VAL A 1 93 ? 15.480 1.144 -7.744 1.00 92.06 93 VAL A CA 1
ATOM 764 C C . VAL A 1 93 ? 14.506 2.238 -7.283 1.00 92.06 93 VAL A C 1
ATOM 766 O O . VAL A 1 93 ? 14.890 3.073 -6.463 1.00 92.06 93 VAL A O 1
ATOM 769 N N . ALA A 1 94 ? 13.251 2.226 -7.741 1.00 93.31 94 ALA A N 1
ATOM 770 C CA . ALA A 1 94 ? 12.212 3.158 -7.296 1.00 93.31 94 ALA A CA 1
ATOM 771 C C . ALA A 1 94 ? 11.956 3.046 -5.784 1.00 93.31 94 ALA A C 1
ATOM 773 O O . ALA A 1 94 ? 11.938 4.061 -5.087 1.00 93.31 94 ALA A O 1
ATOM 774 N N . GLU A 1 95 ? 11.850 1.818 -5.271 1.00 93.88 95 GLU A N 1
ATOM 775 C CA . GLU A 1 95 ? 11.702 1.516 -3.844 1.00 93.88 95 GLU A CA 1
ATOM 776 C C . GLU A 1 95 ? 12.891 2.056 -3.039 1.00 93.88 95 GLU A C 1
ATOM 778 O O . GLU A 1 95 ? 12.696 2.757 -2.048 1.00 93.88 95 GLU A O 1
ATOM 783 N N . SER A 1 96 ? 14.125 1.831 -3.510 1.00 92.25 96 SER A N 1
ATOM 784 C CA . SER A 1 96 ? 15.338 2.333 -2.843 1.00 92.25 96 SER A CA 1
ATOM 785 C C . SER A 1 96 ? 15.426 3.866 -2.794 1.00 92.25 96 SER A C 1
ATOM 787 O O . SER A 1 96 ? 16.035 4.426 -1.885 1.00 92.25 96 SER A O 1
ATOM 789 N N . LYS A 1 97 ? 14.787 4.554 -3.750 1.00 90.62 97 LYS A N 1
ATOM 790 C CA . LYS A 1 97 ? 14.682 6.019 -3.804 1.00 90.62 97 LYS A CA 1
ATOM 791 C C . LYS A 1 97 ? 13.473 6.574 -3.037 1.00 90.62 97 LYS A C 1
ATOM 793 O O . LYS A 1 97 ? 13.276 7.786 -3.036 1.00 90.62 97 LYS A O 1
ATOM 798 N N . GLY A 1 98 ? 12.663 5.722 -2.402 1.00 89.56 98 GLY A N 1
ATOM 799 C CA . GLY A 1 98 ? 11.467 6.124 -1.652 1.00 89.56 98 GLY A CA 1
ATOM 800 C C . GLY A 1 98 ? 10.232 6.416 -2.514 1.00 89.56 98 GLY A C 1
ATOM 801 O O . GLY A 1 98 ? 9.243 6.941 -2.008 1.00 89.56 98 GLY A O 1
ATOM 802 N N . LEU A 1 99 ? 10.251 6.074 -3.807 1.00 91.25 99 LEU A N 1
ATOM 803 C CA . LEU A 1 99 ? 9.111 6.224 -4.720 1.00 91.25 99 LEU A CA 1
ATOM 804 C C . LEU A 1 99 ? 8.168 5.016 -4.600 1.00 91.25 99 LEU A C 1
ATOM 806 O O . LEU A 1 99 ? 7.990 4.256 -5.550 1.00 91.25 99 LEU A O 1
ATOM 810 N N . PHE A 1 100 ? 7.588 4.810 -3.417 1.00 91.50 100 PHE A N 1
ATOM 811 C CA . PHE A 1 100 ? 6.843 3.587 -3.094 1.00 91.50 100 PHE A CA 1
ATOM 812 C C . PHE A 1 100 ? 5.605 3.357 -3.969 1.00 91.50 100 PHE A C 1
ATOM 814 O O . PHE A 1 100 ? 5.308 2.220 -4.316 1.00 91.50 100 PHE A O 1
ATOM 821 N N . GLU A 1 101 ? 4.897 4.417 -4.355 1.00 90.69 101 GLU A N 1
ATOM 822 C CA . GLU A 1 101 ? 3.696 4.293 -5.190 1.00 90.69 101 GLU A CA 1
ATOM 823 C C . GLU A 1 101 ? 4.020 3.845 -6.613 1.00 90.69 101 GLU A C 1
ATOM 825 O O . GLU A 1 101 ? 3.363 2.960 -7.156 1.00 90.69 101 GLU A O 1
ATOM 830 N N . GLU A 1 102 ? 5.065 4.425 -7.205 1.00 91.31 102 GLU A N 1
ATOM 831 C CA . GLU A 1 102 ? 5.539 4.008 -8.523 1.00 91.31 102 GLU A CA 1
ATOM 832 C C . GLU A 1 102 ? 6.137 2.601 -8.450 1.00 91.31 102 GLU A C 1
ATOM 834 O O . GLU A 1 102 ? 5.845 1.766 -9.302 1.00 91.31 102 GLU A O 1
ATOM 839 N N . ALA A 1 103 ? 6.883 2.279 -7.388 1.00 93.75 103 ALA A N 1
ATOM 840 C CA . ALA A 1 103 ? 7.371 0.923 -7.159 1.00 93.75 103 ALA A CA 1
ATOM 841 C C . ALA A 1 103 ? 6.219 -0.097 -7.079 1.00 93.75 103 ALA A C 1
ATOM 843 O O . ALA A 1 103 ? 6.307 -1.149 -7.709 1.00 93.75 103 ALA A O 1
ATOM 844 N N . ALA A 1 104 ? 5.116 0.220 -6.390 1.00 92.62 104 ALA A N 1
ATOM 845 C CA . ALA A 1 104 ? 3.942 -0.649 -6.320 1.00 92.62 104 ALA A CA 1
ATOM 846 C C . ALA A 1 104 ? 3.319 -0.884 -7.708 1.00 92.62 104 ALA A C 1
ATOM 848 O O . ALA A 1 104 ? 3.084 -2.034 -8.074 1.00 92.62 104 ALA A O 1
ATOM 849 N N . LYS A 1 105 ? 3.137 0.165 -8.523 1.00 91.12 105 LYS A N 1
ATOM 850 C CA . LYS A 1 105 ? 2.644 0.025 -9.909 1.00 91.12 105 LYS A CA 1
ATOM 851 C C . LYS A 1 105 ? 3.573 -0.827 -10.776 1.00 91.12 105 LYS A C 1
ATOM 853 O O . LYS A 1 105 ? 3.109 -1.635 -11.578 1.00 91.12 105 LYS A O 1
ATOM 858 N N . LEU A 1 106 ? 4.887 -0.667 -10.624 1.00 92.69 106 LEU A N 1
ATOM 859 C CA . LEU A 1 106 ? 5.872 -1.435 -11.384 1.00 92.69 106 LEU A CA 1
ATOM 860 C C . LEU A 1 106 ? 5.912 -2.906 -10.953 1.00 92.69 106 LEU A C 1
ATOM 862 O O . LEU A 1 106 ? 5.985 -3.789 -11.806 1.00 92.69 106 LEU A O 1
ATOM 866 N N . TYR A 1 107 ? 5.818 -3.202 -9.657 1.00 93.75 107 TYR A N 1
ATOM 867 C CA . TYR A 1 107 ? 5.709 -4.587 -9.192 1.00 93.75 107 TYR A CA 1
ATOM 868 C C . TYR A 1 107 ? 4.398 -5.243 -9.645 1.00 93.75 107 TYR A C 1
ATOM 870 O O . TYR A 1 107 ? 4.408 -6.418 -10.013 1.00 93.75 107 TYR A O 1
ATOM 878 N N . ASP A 1 108 ? 3.301 -4.487 -9.704 1.00 90.81 108 ASP A N 1
ATOM 879 C CA . ASP A 1 108 ? 2.014 -4.938 -10.248 1.00 90.81 108 ASP A CA 1
ATOM 880 C C . ASP A 1 108 ? 2.151 -5.270 -11.743 1.00 90.81 108 ASP A C 1
ATOM 882 O O . ASP A 1 108 ? 1.787 -6.360 -12.190 1.00 90.81 108 ASP A O 1
ATOM 886 N N . LEU A 1 109 ? 2.827 -4.404 -12.507 1.00 90.81 109 LEU A N 1
ATOM 887 C CA . LEU A 1 109 ? 3.166 -4.632 -13.915 1.00 90.81 109 LEU A CA 1
ATOM 888 C C . LEU A 1 109 ? 4.043 -5.882 -14.123 1.00 90.81 109 LEU A C 1
ATOM 890 O O . LEU A 1 109 ? 3.884 -6.603 -15.111 1.00 90.81 109 LEU A O 1
ATOM 894 N N . ALA A 1 110 ? 4.950 -6.165 -13.183 1.00 89.75 110 ALA A N 1
ATOM 895 C CA . ALA A 1 110 ? 5.782 -7.368 -13.167 1.00 89.75 110 ALA A CA 1
ATOM 896 C C . ALA A 1 110 ? 5.056 -8.623 -12.640 1.00 89.75 110 ALA A C 1
ATOM 898 O O . ALA A 1 110 ? 5.651 -9.706 -12.640 1.00 89.75 110 ALA A O 1
ATOM 899 N N . LYS A 1 111 ? 3.783 -8.505 -12.232 1.00 88.00 111 LYS A N 1
ATOM 900 C CA . LYS A 1 111 ? 2.967 -9.555 -11.596 1.00 88.00 111 LYS A CA 1
ATOM 901 C C . LYS A 1 111 ? 3.555 -10.088 -10.284 1.00 88.00 111 LYS A C 1
ATOM 903 O O . LYS A 1 111 ? 3.409 -11.268 -9.969 1.00 88.00 111 LYS A O 1
ATOM 908 N N . ASN A 1 112 ? 4.228 -9.233 -9.520 1.00 90.00 112 ASN A N 1
ATOM 909 C CA . ASN A 1 112 ? 4.780 -9.568 -8.211 1.00 90.00 112 ASN A CA 1
ATOM 910 C C . ASN A 1 112 ? 3.816 -9.133 -7.096 1.00 90.00 112 ASN A C 1
ATOM 912 O O . ASN A 1 112 ? 3.981 -8.073 -6.492 1.00 90.00 112 ASN A O 1
ATOM 916 N N . ALA A 1 113 ? 2.795 -9.953 -6.838 1.00 89.38 113 ALA A N 1
ATOM 917 C CA . ALA A 1 113 ? 1.729 -9.625 -5.893 1.00 89.38 113 ALA A CA 1
ATOM 918 C C . ALA A 1 113 ? 2.230 -9.402 -4.457 1.00 89.38 113 ALA A C 1
ATOM 920 O O . ALA A 1 113 ? 1.749 -8.489 -3.788 1.00 89.38 113 ALA A O 1
ATOM 921 N N . ASP A 1 114 ? 3.230 -10.170 -4.013 1.00 90.75 114 ASP A N 1
ATOM 922 C CA . ASP A 1 114 ? 3.807 -10.049 -2.671 1.00 90.75 114 ASP A CA 1
ATOM 923 C C . ASP A 1 114 ? 4.357 -8.646 -2.415 1.00 90.75 114 ASP A C 1
ATOM 925 O O . ASP A 1 114 ? 4.012 -8.004 -1.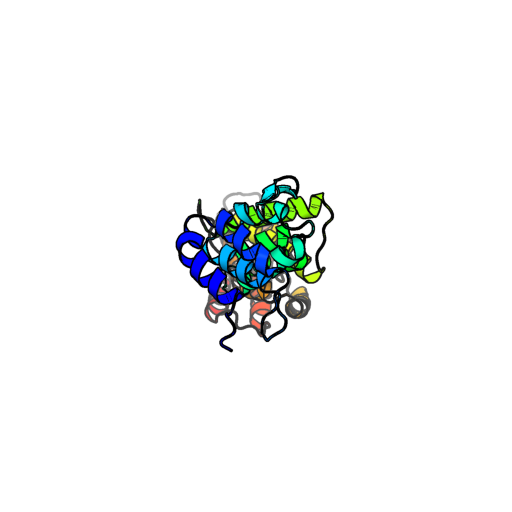421 1.00 90.75 114 ASP A O 1
ATOM 929 N N . LYS A 1 115 ? 5.172 -8.138 -3.348 1.00 92.19 115 LYS A N 1
ATOM 930 C CA . LYS A 1 115 ? 5.770 -6.805 -3.223 1.00 92.19 115 LYS A CA 1
ATOM 931 C C . LYS A 1 115 ? 4.757 -5.681 -3.367 1.00 92.19 115 LYS A C 1
ATOM 933 O O . LYS A 1 115 ? 4.880 -4.674 -2.672 1.00 92.19 115 LYS A O 1
ATOM 938 N N . VAL A 1 116 ? 3.742 -5.859 -4.212 1.00 93.44 116 VAL A N 1
ATOM 939 C CA . VAL A 1 116 ? 2.645 -4.890 -4.331 1.00 93.44 116 VAL A CA 1
ATOM 940 C C . VAL A 1 116 ? 1.938 -4.731 -2.993 1.00 93.44 116 VAL A C 1
ATOM 942 O O . VAL A 1 116 ? 1.845 -3.614 -2.492 1.00 93.44 116 VAL A O 1
ATOM 945 N N . LEU A 1 117 ? 1.482 -5.830 -2.386 1.00 92.62 117 LEU A N 1
ATOM 946 C CA . LEU A 1 117 ? 0.741 -5.749 -1.128 1.00 92.62 117 LEU A CA 1
ATOM 947 C C . LEU A 1 117 ? 1.626 -5.277 0.033 1.00 92.62 117 LEU A C 1
ATOM 949 O O . LEU A 1 117 ? 1.163 -4.499 0.861 1.00 92.62 117 LEU A O 1
ATOM 953 N N . GLU A 1 118 ? 2.909 -5.657 0.069 1.00 92.94 118 GLU A N 1
ATOM 954 C CA . GLU A 1 118 ? 3.858 -5.159 1.075 1.00 92.94 118 GLU A CA 1
ATOM 955 C C . GLU A 1 118 ? 3.993 -3.626 1.018 1.00 92.94 118 GLU A C 1
ATOM 957 O O . GLU A 1 118 ? 3.894 -2.946 2.041 1.00 92.94 118 GLU A O 1
ATOM 962 N N . LEU A 1 119 ? 4.187 -3.064 -0.179 1.00 93.44 119 LEU A N 1
ATOM 963 C CA . LEU A 1 119 ? 4.296 -1.615 -0.360 1.00 93.44 119 LEU A CA 1
ATOM 964 C C . LEU A 1 119 ? 2.971 -0.903 -0.102 1.00 93.44 119 LEU A C 1
ATOM 966 O O . LEU A 1 119 ? 2.961 0.155 0.527 1.00 93.44 119 LEU A O 1
ATOM 970 N N . MET A 1 120 ? 1.855 -1.489 -0.535 1.00 93.62 120 MET A N 1
ATOM 971 C CA . MET A 1 120 ? 0.534 -0.931 -0.265 1.00 93.62 120 MET A CA 1
ATOM 972 C C . MET A 1 120 ? 0.230 -0.910 1.234 1.00 93.62 120 MET A C 1
ATOM 974 O O . MET A 1 120 ? -0.272 0.099 1.714 1.00 93.62 120 MET A O 1
ATOM 978 N N . ASN A 1 121 ? 0.603 -1.936 2.002 1.00 93.19 121 ASN A N 1
ATOM 979 C CA . ASN A 1 121 ? 0.445 -1.931 3.460 1.00 93.19 121 ASN A CA 1
ATOM 980 C C . ASN A 1 121 ? 1.219 -0.775 4.109 1.00 93.19 121 ASN A C 1
ATOM 982 O O . ASN A 1 121 ? 0.664 -0.048 4.937 1.00 93.19 121 ASN A O 1
ATOM 986 N N . LYS A 1 122 ? 2.467 -0.543 3.677 1.00 91.94 122 LYS A N 1
ATOM 987 C CA . LYS A 1 122 ? 3.298 0.579 4.150 1.00 91.94 122 LYS A CA 1
ATOM 988 C C . LYS A 1 122 ? 2.707 1.943 3.783 1.00 91.94 122 LYS A C 1
ATOM 990 O O . LYS A 1 122 ? 2.765 2.863 4.593 1.00 91.94 122 LYS A O 1
ATOM 995 N N . LEU A 1 123 ? 2.136 2.073 2.584 1.00 91.44 123 LEU A N 1
ATOM 996 C CA . LEU A 1 123 ? 1.507 3.306 2.099 1.00 91.44 123 LEU A CA 1
ATOM 997 C C . LEU A 1 123 ? 0.157 3.591 2.769 1.00 91.44 123 LEU A C 1
ATOM 999 O O . LEU A 1 123 ? -0.144 4.745 3.068 1.00 91.44 123 LEU A O 1
ATOM 1003 N N . LEU A 1 124 ? -0.649 2.554 3.006 1.00 90.81 124 LEU A N 1
ATOM 1004 C CA . LEU A 1 124 ? -1.982 2.672 3.595 1.00 90.81 124 LEU A CA 1
ATOM 1005 C C . LEU A 1 124 ? -1.922 2.923 5.098 1.00 90.81 124 LEU A C 1
ATOM 1007 O O . LEU A 1 124 ? -2.683 3.747 5.597 1.00 90.81 124 LEU A O 1
ATOM 1011 N N . SER A 1 125 ? -1.002 2.262 5.805 1.00 91.00 125 SER A N 1
ATOM 1012 C CA . SER A 1 125 ? -0.854 2.363 7.259 1.00 91.00 125 SER A CA 1
ATOM 1013 C C . SER A 1 125 ? -0.942 3.799 7.809 1.00 91.00 125 SER A C 1
ATOM 1015 O O . SER A 1 125 ? -1.811 4.038 8.641 1.00 91.00 125 SER A O 1
ATOM 1017 N N . PRO A 1 126 ? -0.153 4.788 7.343 1.00 88.81 126 PRO A N 1
ATOM 1018 C CA . PRO A 1 126 ? -0.200 6.148 7.8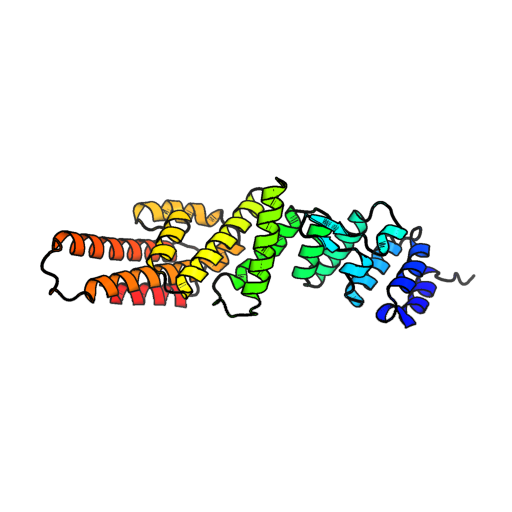89 1.00 88.81 126 PRO A CA 1
ATOM 1019 C C . PRO A 1 126 ? -1.442 6.957 7.482 1.00 88.81 126 PRO A C 1
ATOM 1021 O O . PRO A 1 126 ? -1.718 7.998 8.082 1.00 88.81 126 PRO A O 1
ATOM 1024 N N . VAL A 1 127 ? -2.175 6.535 6.445 1.00 88.44 127 VAL A N 1
ATOM 1025 C CA . VAL A 1 127 ? -3.352 7.263 5.936 1.00 88.44 127 VAL A CA 1
ATOM 1026 C C . VAL A 1 127 ? -4.675 6.713 6.457 1.00 88.44 127 VAL A C 1
ATOM 1028 O O . VAL A 1 127 ? -5.692 7.392 6.330 1.00 88.44 127 VAL A O 1
ATOM 1031 N N . VAL A 1 128 ? -4.680 5.523 7.068 1.00 87.31 128 VAL A N 1
ATOM 1032 C CA . VAL A 1 128 ? -5.886 4.880 7.613 1.00 87.31 128 VAL A CA 1
ATOM 1033 C C . VAL A 1 128 ? -6.700 5.797 8.546 1.00 87.31 128 VAL A C 1
ATOM 1035 O O . VAL A 1 128 ? -7.894 5.946 8.276 1.00 87.31 128 VAL A O 1
ATOM 1038 N N . PRO A 1 129 ? -6.118 6.448 9.577 1.00 83.12 129 PRO A N 1
ATOM 1039 C CA . PRO A 1 129 ? -6.887 7.218 10.557 1.00 83.12 129 PRO A CA 1
ATOM 1040 C C . PRO A 1 129 ? -7.195 8.656 10.109 1.00 83.12 129 PRO A C 1
ATOM 1042 O O . PRO A 1 129 ? -7.906 9.377 10.803 1.00 83.12 129 PRO A O 1
ATOM 1045 N N . GLN A 1 130 ? -6.653 9.112 8.975 1.00 84.94 130 GLN A N 1
ATOM 1046 C CA . GLN A 1 130 ? -6.820 10.494 8.516 1.00 84.94 130 GLN A CA 1
ATOM 1047 C C . GLN A 1 130 ? -8.250 10.750 8.033 1.00 84.94 130 GLN A C 1
ATOM 1049 O O . GLN A 1 130 ? -8.895 9.860 7.496 1.00 84.94 130 GLN A O 1
ATOM 1054 N N . ILE A 1 131 ? -8.753 11.979 8.148 1.00 79.94 131 ILE A N 1
ATOM 1055 C CA . ILE A 1 131 ? -10.095 12.320 7.652 1.00 79.94 131 ILE A CA 1
ATOM 1056 C C . ILE A 1 131 ? -10.098 12.305 6.117 1.00 79.94 131 ILE A C 1
ATOM 1058 O O . ILE A 1 131 ? -9.217 12.880 5.475 1.00 79.94 131 ILE A O 1
ATOM 1062 N N . SER A 1 132 ? -11.103 11.659 5.519 1.00 74.12 132 SER A N 1
ATOM 1063 C CA . SER A 1 132 ? -11.302 11.674 4.065 1.00 74.12 132 SER A CA 1
ATOM 1064 C C . SER A 1 132 ? -11.684 13.077 3.601 1.00 74.12 132 SER A C 1
ATOM 1066 O O . SER A 1 132 ? -12.770 13.566 3.901 1.00 74.12 132 SER A O 1
ATOM 1068 N N . ALA A 1 133 ? -10.788 13.719 2.854 1.00 76.50 133 ALA A N 1
ATOM 1069 C CA . ALA A 1 133 ? -11.072 14.950 2.123 1.00 76.50 133 ALA A CA 1
ATOM 1070 C C . ALA A 1 133 ? -11.057 14.673 0.607 1.00 76.50 133 ALA A C 1
ATOM 1072 O O . ALA A 1 133 ? -10.267 13.835 0.148 1.00 76.50 133 ALA A O 1
ATOM 1073 N N . PRO A 1 134 ? -11.898 15.358 -0.190 1.00 70.94 134 PRO A N 1
ATOM 1074 C CA . PRO A 1 134 ? -11.871 15.218 -1.642 1.00 70.94 134 PRO A CA 1
ATOM 1075 C C . PRO A 1 134 ? -10.478 15.580 -2.174 1.00 70.94 134 PRO A C 1
ATOM 1077 O O . PRO A 1 134 ? -9.890 16.570 -1.748 1.00 70.94 134 PRO A O 1
ATOM 1080 N N . GLN A 1 135 ? -9.945 14.751 -3.080 1.00 73.69 135 GLN A N 1
ATOM 1081 C CA . GLN A 1 135 ? -8.577 14.848 -3.629 1.00 73.69 135 GLN A CA 1
ATOM 1082 C C . GLN A 1 135 ? -7.437 14.637 -2.615 1.00 73.69 135 GLN A C 1
ATOM 1084 O O . GLN A 1 135 ? -6.273 14.892 -2.926 1.00 73.69 135 GLN A O 1
ATOM 1089 N N . SER A 1 136 ? -7.736 14.143 -1.412 1.00 84.12 136 SER A N 1
ATOM 1090 C CA . SER A 1 136 ? -6.695 13.798 -0.445 1.00 84.12 136 SER A CA 1
ATOM 1091 C C . SER A 1 136 ? -5.832 12.630 -0.922 1.00 84.12 136 SER A C 1
ATOM 1093 O O . SER A 1 136 ? -6.257 11.769 -1.699 1.00 84.12 136 SER A O 1
ATOM 1095 N N . ASN A 1 137 ? -4.612 12.564 -0.387 1.00 84.25 137 ASN A N 1
ATOM 1096 C CA . ASN A 1 137 ? -3.726 11.428 -0.608 1.00 84.25 137 ASN A CA 1
ATOM 1097 C C . ASN A 1 137 ? -4.381 10.100 -0.179 1.00 84.25 137 ASN A C 1
ATOM 1099 O O . ASN A 1 137 ? -4.246 9.089 -0.865 1.00 84.25 137 ASN A O 1
ATOM 1103 N N . ARG A 1 138 ? -5.153 10.131 0.918 1.00 86.12 138 ARG A N 1
ATOM 1104 C CA . ARG A 1 138 ? -5.924 8.992 1.433 1.00 86.12 138 ARG A CA 1
ATOM 1105 C C . ARG A 1 138 ? -6.901 8.452 0.393 1.00 86.12 138 ARG A C 1
ATOM 1107 O O . ARG A 1 138 ? -6.878 7.257 0.129 1.00 86.12 138 ARG A O 1
ATOM 1114 N N . GLU A 1 139 ? -7.708 9.316 -0.223 1.00 86.69 139 GLU A N 1
ATOM 1115 C CA . GLU A 1 139 ? -8.713 8.905 -1.216 1.00 86.69 139 GLU A CA 1
ATOM 1116 C C . GLU A 1 139 ? -8.061 8.244 -2.435 1.00 86.69 139 GLU A C 1
ATOM 1118 O O . GLU A 1 139 ? -8.487 7.187 -2.897 1.00 86.69 139 GLU A O 1
ATOM 1123 N N . ARG A 1 140 ? -6.961 8.824 -2.922 1.00 89.00 140 ARG A N 1
ATOM 1124 C CA . ARG A 1 140 ? -6.218 8.280 -4.062 1.00 89.00 140 ARG A CA 1
ATOM 1125 C C . ARG A 1 140 ? -5.581 6.921 -3.750 1.00 89.00 140 ARG A C 1
ATOM 1127 O O . ARG A 1 140 ? -5.665 6.003 -4.570 1.00 89.00 140 ARG A O 1
ATOM 1134 N N . LEU A 1 141 ? -4.959 6.774 -2.577 1.00 90.06 141 LEU A N 1
ATOM 1135 C CA . LEU A 1 141 ? -4.372 5.503 -2.137 1.00 90.06 141 LEU A CA 1
ATOM 1136 C C . LEU A 1 141 ? -5.446 4.442 -1.880 1.00 90.06 141 LEU A C 1
ATOM 1138 O O . LEU A 1 141 ? -5.275 3.299 -2.295 1.00 90.06 141 LEU A O 1
ATOM 1142 N N . LYS A 1 142 ? -6.577 4.827 -1.280 1.00 90.44 142 LYS A N 1
ATOM 1143 C CA . LYS A 1 142 ? -7.751 3.968 -1.099 1.00 90.44 142 LYS A CA 1
ATOM 1144 C C . LYS A 1 142 ? -8.286 3.475 -2.442 1.00 90.44 142 LYS A C 1
ATOM 1146 O O . LYS A 1 142 ? -8.456 2.273 -2.610 1.00 90.44 142 LYS A O 1
ATOM 1151 N N . GLY A 1 143 ? -8.495 4.367 -3.412 1.00 90.25 143 GLY A N 1
ATOM 1152 C CA . GLY A 1 143 ? -8.957 3.992 -4.752 1.00 90.25 143 GLY A CA 1
ATOM 1153 C C . GLY A 1 143 ? -7.998 3.027 -5.454 1.00 90.25 143 GLY A C 1
ATOM 1154 O O . GLY A 1 143 ? -8.427 2.036 -6.043 1.00 90.25 143 GLY A O 1
ATOM 1155 N N . THR A 1 144 ? -6.689 3.260 -5.316 1.00 90.12 144 THR A N 1
ATOM 1156 C CA . THR A 1 144 ? -5.655 2.357 -5.849 1.00 90.12 144 THR A CA 1
ATOM 1157 C C . THR A 1 144 ? -5.715 0.983 -5.176 1.00 90.12 144 THR A C 1
ATOM 1159 O O . THR A 1 144 ? -5.716 -0.041 -5.857 1.00 90.12 144 THR A O 1
ATOM 1162 N N . ALA A 1 145 ? -5.820 0.946 -3.846 1.00 91.94 145 ALA A N 1
ATOM 1163 C CA . ALA A 1 145 ? -5.904 -0.291 -3.080 1.00 91.94 145 ALA A CA 1
ATOM 1164 C C . ALA A 1 145 ? -7.169 -1.100 -3.405 1.00 91.94 145 ALA A C 1
ATOM 1166 O O . ALA A 1 145 ? -7.080 -2.311 -3.589 1.00 91.94 145 ALA A O 1
ATOM 1167 N N . LEU A 1 146 ? -8.323 -0.443 -3.548 1.00 91.81 146 LEU A N 1
ATOM 1168 C CA . LEU A 1 146 ? -9.573 -1.095 -3.949 1.00 91.81 146 LEU A CA 1
ATOM 1169 C C . LEU A 1 146 ? -9.469 -1.699 -5.353 1.00 91.81 146 LEU A C 1
ATOM 1171 O O . LEU A 1 146 ? -9.831 -2.857 -5.539 1.00 91.81 146 LEU A O 1
ATOM 1175 N N . SER A 1 147 ? -8.895 -0.970 -6.315 1.00 89.81 147 SER A N 1
ATOM 1176 C CA . SER A 1 147 ? -8.685 -1.493 -7.672 1.00 89.81 147 SER A CA 1
ATOM 1177 C C . SER A 1 147 ? -7.778 -2.732 -7.688 1.00 89.81 147 SER A C 1
ATOM 1179 O O . SER A 1 147 ? -8.064 -3.700 -8.395 1.00 89.81 147 SER A O 1
ATOM 1181 N N . ILE A 1 148 ? -6.709 -2.736 -6.880 1.00 89.69 148 ILE A N 1
ATOM 1182 C CA . ILE A 1 148 ? -5.826 -3.902 -6.719 1.00 89.69 148 ILE A CA 1
ATOM 1183 C C . ILE A 1 148 ? -6.590 -5.068 -6.079 1.00 89.69 148 ILE A C 1
ATOM 1185 O O . ILE A 1 148 ? -6.527 -6.187 -6.587 1.00 89.69 148 ILE A O 1
ATOM 1189 N N . ALA A 1 149 ? -7.343 -4.813 -5.005 1.00 89.88 149 ALA A N 1
ATOM 1190 C CA . ALA A 1 149 ? -8.112 -5.826 -4.284 1.00 89.88 149 ALA A CA 1
ATOM 1191 C C . ALA A 1 149 ? -9.161 -6.508 -5.176 1.00 89.88 149 ALA A C 1
ATOM 1193 O O . ALA A 1 149 ? -9.241 -7.736 -5.222 1.00 89.88 149 ALA A O 1
ATOM 1194 N N . GLU A 1 150 ? -9.945 -5.721 -5.918 1.00 89.31 150 GLU A N 1
ATOM 1195 C CA . GLU A 1 150 ? -10.959 -6.224 -6.848 1.00 89.31 150 GLU A CA 1
ATOM 1196 C C . GLU A 1 150 ? -10.329 -7.097 -7.934 1.00 89.31 150 GLU A C 1
ATOM 1198 O O . GLU A 1 150 ? -10.800 -8.208 -8.195 1.00 89.31 150 GLU A O 1
ATOM 1203 N N . ARG A 1 151 ? -9.221 -6.633 -8.520 1.00 86.56 151 ARG A N 1
ATOM 1204 C CA . ARG A 1 151 ? -8.511 -7.367 -9.568 1.00 86.56 151 ARG A CA 1
ATOM 1205 C C . ARG A 1 151 ? -7.899 -8.664 -9.047 1.00 86.56 151 ARG A C 1
ATOM 1207 O O . ARG A 1 151 ? -8.060 -9.703 -9.684 1.00 86.56 151 ARG A O 1
ATOM 1214 N N . TYR A 1 152 ? -7.219 -8.634 -7.903 1.00 88.44 152 TYR A N 1
ATOM 1215 C CA . TYR A 1 152 ? -6.586 -9.826 -7.329 1.00 88.44 152 TYR A CA 1
ATOM 1216 C C . TYR A 1 152 ? -7.630 -10.865 -6.927 1.00 88.44 152 TYR A C 1
ATOM 1218 O O . TYR A 1 152 ? -7.460 -12.048 -7.223 1.00 88.44 152 TYR A O 1
ATOM 1226 N N . ARG A 1 153 ? -8.764 -10.422 -6.373 1.00 86.75 153 ARG A N 1
ATOM 1227 C CA . ARG A 1 153 ? -9.898 -11.297 -6.069 1.00 86.75 153 ARG A CA 1
ATOM 1228 C C . ARG A 1 153 ? -10.517 -11.906 -7.328 1.00 86.75 153 ARG A C 1
ATOM 1230 O O . ARG A 1 153 ? -10.817 -13.096 -7.326 1.00 86.75 153 ARG A O 1
ATOM 1237 N N . ALA A 1 154 ? -10.689 -11.125 -8.396 1.00 86.31 154 ALA A N 1
ATOM 1238 C CA . ALA A 1 154 ? -11.236 -11.613 -9.664 1.00 86.31 154 ALA A CA 1
ATOM 1239 C C . ALA A 1 154 ? -10.305 -12.617 -10.365 1.00 86.31 154 ALA A C 1
ATOM 1241 O O . ALA A 1 154 ? -10.773 -13.575 -10.974 1.00 86.31 154 ALA A O 1
ATOM 1242 N N . GLN A 1 155 ? -8.990 -12.414 -10.263 1.00 83.00 155 GLN A N 1
ATOM 1243 C CA . GLN A 1 155 ? -7.975 -13.264 -10.893 1.00 83.00 155 GLN A CA 1
ATOM 1244 C C . GLN A 1 155 ? -7.528 -14.441 -10.008 1.00 83.00 155 GLN A C 1
ATOM 1246 O O . GLN A 1 155 ? -6.758 -15.284 -10.464 1.00 83.00 155 GLN A O 1
ATOM 1251 N N . GLY A 1 156 ? -7.989 -14.511 -8.754 1.00 81.50 156 GLY A N 1
ATOM 1252 C CA . GLY A 1 156 ? -7.564 -15.530 -7.789 1.00 81.50 156 GLY A CA 1
ATOM 1253 C C . GLY A 1 156 ? -6.084 -15.425 -7.402 1.00 81.50 156 GLY A C 1
ATOM 1254 O O . GLY A 1 156 ? -5.473 -16.426 -7.032 1.00 81.50 156 GLY A O 1
ATOM 1255 N N . ILE A 1 157 ? -5.494 -14.233 -7.516 1.00 80.81 157 ILE A N 1
ATOM 1256 C CA . ILE A 1 157 ? -4.102 -13.978 -7.142 1.00 80.81 157 ILE A CA 1
ATOM 1257 C C . ILE A 1 157 ? -4.057 -13.773 -5.633 1.00 80.81 157 ILE A C 1
ATOM 1259 O O . ILE A 1 157 ? -4.718 -12.885 -5.102 1.00 80.81 157 ILE A O 1
ATOM 1263 N N . SER A 1 158 ? -3.256 -14.584 -4.950 1.00 75.62 158 SER A N 1
ATOM 1264 C CA . SER A 1 158 ? -3.006 -14.449 -3.519 1.00 75.62 158 SER A CA 1
ATOM 1265 C C . SER A 1 158 ? -1.507 -14.327 -3.285 1.00 75.62 158 SER A C 1
ATOM 1267 O O . SER A 1 158 ? -0.712 -15.057 -3.881 1.00 75.62 158 SER A O 1
ATOM 1269 N N . ALA A 1 159 ? -1.140 -13.361 -2.453 1.00 79.25 159 ALA A N 1
ATOM 1270 C CA . ALA A 1 159 ? 0.213 -13.190 -1.952 1.00 79.25 159 ALA A CA 1
ATOM 1271 C C . ALA A 1 159 ? 0.449 -14.099 -0.733 1.00 79.25 159 ALA A C 1
ATOM 1273 O O . ALA A 1 159 ? -0.382 -14.929 -0.354 1.00 79.25 159 ALA A O 1
ATOM 1274 N N . ASN A 1 160 ? 1.573 -13.903 -0.053 1.00 85.94 160 ASN A N 1
ATOM 1275 C CA . ASN A 1 160 ? 1.796 -14.445 1.274 1.00 85.94 160 ASN A CA 1
ATOM 1276 C C . ASN A 1 160 ? 0.618 -14.107 2.206 1.00 85.94 160 ASN A C 1
ATOM 1278 O O . ASN A 1 160 ? 0.269 -12.940 2.399 1.00 85.94 160 ASN A O 1
ATOM 1282 N N . LYS A 1 161 ? 0.062 -15.145 2.840 1.00 85.25 161 LYS A N 1
ATOM 1283 C CA . LYS A 1 161 ? -1.113 -15.082 3.715 1.00 85.25 161 LYS A CA 1
ATOM 1284 C C . LYS A 1 161 ? -1.048 -13.960 4.754 1.00 85.25 161 LYS A C 1
ATOM 1286 O O . LYS A 1 161 ? -2.067 -13.330 5.002 1.00 85.25 161 LYS A O 1
ATOM 1291 N N . CYS A 1 162 ? 0.121 -13.693 5.342 1.00 85.00 162 CYS A N 1
ATOM 1292 C CA . CYS A 1 162 ? 0.271 -12.634 6.347 1.00 85.00 162 CYS A CA 1
ATOM 1293 C C . CYS A 1 162 ? 0.168 -11.220 5.747 1.00 85.00 162 CYS A C 1
ATOM 1295 O O . CYS A 1 162 ? -0.414 -10.321 6.356 1.00 85.00 162 CYS A O 1
ATOM 1297 N N . VAL A 1 163 ? 0.739 -11.013 4.557 1.00 87.69 163 VAL A N 1
ATOM 1298 C CA . VAL A 1 163 ? 0.720 -9.717 3.858 1.00 87.69 163 VAL A CA 1
ATOM 1299 C C . VAL A 1 163 ? -0.683 -9.443 3.326 1.00 87.69 163 VAL A C 1
ATOM 1301 O O . VAL A 1 163 ? -1.207 -8.344 3.502 1.00 87.69 163 VAL A O 1
ATOM 1304 N N . ASP A 1 164 ? -1.302 -10.477 2.759 1.00 87.81 164 ASP A N 1
ATOM 1305 C CA . ASP A 1 164 ? -2.668 -10.473 2.247 1.00 87.81 164 ASP A CA 1
ATOM 1306 C C . ASP A 1 164 ? -3.681 -10.166 3.363 1.00 87.81 164 ASP A C 1
ATOM 1308 O O . ASP A 1 164 ? -4.461 -9.221 3.256 1.00 87.81 164 ASP A O 1
ATOM 1312 N N . SER A 1 165 ? -3.595 -10.863 4.506 1.00 88.69 165 SER A N 1
ATOM 1313 C CA . SER A 1 165 ? -4.470 -10.594 5.656 1.00 88.69 165 SER A CA 1
ATOM 1314 C C . SER A 1 165 ? -4.305 -9.181 6.210 1.00 88.69 165 SER A C 1
ATOM 1316 O O . SER A 1 165 ? -5.284 -8.564 6.620 1.00 88.69 165 SER A O 1
ATOM 1318 N N . THR A 1 166 ? -3.074 -8.660 6.218 1.00 90.62 166 THR A N 1
ATOM 1319 C CA . THR A 1 166 ? -2.791 -7.292 6.677 1.00 90.62 166 THR A CA 1
ATOM 1320 C C . THR A 1 166 ? -3.422 -6.264 5.743 1.00 90.62 166 THR A C 1
ATOM 1322 O O . THR A 1 166 ? -4.028 -5.304 6.210 1.00 90.62 166 THR A O 1
ATOM 1325 N N . PHE A 1 167 ? -3.339 -6.490 4.433 1.00 92.19 167 PHE A N 1
ATOM 1326 C CA . PHE A 1 167 ? -3.891 -5.594 3.423 1.00 92.19 167 PHE A CA 1
ATOM 1327 C C . PHE A 1 167 ? -5.412 -5.477 3.512 1.00 92.19 167 PHE A C 1
ATOM 1329 O O . PHE A 1 167 ? -5.942 -4.367 3.591 1.00 92.19 167 PHE A O 1
ATOM 1336 N N . TYR A 1 168 ? -6.121 -6.607 3.576 1.00 91.62 168 TYR A N 1
ATOM 1337 C CA . TYR A 1 168 ? -7.578 -6.587 3.727 1.00 91.62 168 TYR A CA 1
ATOM 1338 C C . TYR A 1 168 ? -8.009 -5.994 5.071 1.00 91.62 168 TYR A C 1
ATOM 1340 O O . TYR A 1 168 ? -8.954 -5.212 5.112 1.00 91.62 168 TYR A O 1
ATOM 1348 N N . LEU A 1 169 ? -7.268 -6.263 6.150 1.00 91.75 169 LEU A N 1
ATOM 1349 C CA . LEU A 1 169 ? -7.547 -5.654 7.449 1.00 91.75 169 LEU A CA 1
ATOM 1350 C C . LEU A 1 169 ? -7.371 -4.126 7.428 1.00 91.75 169 LEU A C 1
ATOM 1352 O O . LEU A 1 169 ? -8.166 -3.408 8.031 1.00 91.75 169 LEU A O 1
ATOM 1356 N N . LEU A 1 170 ? -6.364 -3.607 6.717 1.00 92.00 170 LEU A N 1
ATOM 1357 C CA . LEU A 1 170 ? -6.181 -2.164 6.528 1.00 92.00 170 LEU A CA 1
ATOM 1358 C C . LEU A 1 170 ? -7.313 -1.546 5.690 1.00 92.00 170 LEU A C 1
ATOM 1360 O O . LEU A 1 170 ? -7.758 -0.443 6.002 1.00 92.00 170 LEU A O 1
ATOM 1364 N N . LEU A 1 171 ? -7.817 -2.245 4.668 1.00 91.75 171 LEU A N 1
ATOM 1365 C CA . LEU A 1 171 ? -8.988 -1.806 3.894 1.00 91.75 171 LEU A CA 1
ATOM 1366 C C . LEU A 1 171 ? -10.265 -1.756 4.746 1.00 91.75 171 LEU A C 1
ATOM 1368 O O . LEU A 1 171 ? -11.025 -0.783 4.678 1.00 91.75 171 LEU A O 1
ATOM 1372 N N . ASP A 1 172 ? -10.481 -2.764 5.587 1.00 91.94 172 ASP A N 1
ATOM 1373 C CA . ASP A 1 172 ? -11.606 -2.784 6.521 1.00 91.94 172 ASP A CA 1
ATOM 1374 C C . ASP A 1 172 ? -11.482 -1.662 7.564 1.00 91.94 172 ASP A C 1
ATOM 1376 O O . ASP A 1 172 ? -12.465 -0.989 7.879 1.00 91.94 172 ASP A O 1
ATOM 1380 N N . LEU A 1 173 ? -10.265 -1.381 8.044 1.00 91.38 173 LEU A N 1
ATOM 1381 C CA . LEU A 1 173 ? -9.993 -0.245 8.927 1.00 91.38 173 LEU A CA 1
ATOM 1382 C C . LEU A 1 173 ? -10.256 1.105 8.250 1.00 91.38 173 LEU A C 1
ATOM 1384 O O . LEU A 1 173 ? -10.813 2.002 8.880 1.00 91.38 173 LEU A O 1
ATOM 1388 N N . ILE A 1 174 ? -9.911 1.267 6.970 1.00 90.94 174 ILE A N 1
ATOM 1389 C CA . ILE A 1 174 ? -10.257 2.477 6.208 1.00 90.94 174 ILE A CA 1
ATOM 1390 C C . ILE A 1 174 ? -11.776 2.661 6.170 1.00 90.94 174 ILE A C 1
ATOM 1392 O O . ILE A 1 174 ? -12.259 3.766 6.419 1.00 90.94 174 ILE A O 1
ATOM 1396 N N . THR A 1 175 ? -12.518 1.578 5.927 1.00 91.06 175 THR A N 1
ATOM 1397 C CA . THR A 1 175 ? -13.988 1.586 5.923 1.00 91.06 175 THR A CA 1
ATOM 1398 C C . THR A 1 175 ? -14.548 1.954 7.300 1.00 91.06 175 THR A C 1
ATOM 1400 O O . THR A 1 175 ? -15.452 2.782 7.396 1.00 91.06 175 THR A O 1
ATOM 1403 N N . PHE A 1 176 ? -13.968 1.416 8.378 1.00 92.62 176 PHE A N 1
ATOM 1404 C CA . PHE A 1 176 ? -14.306 1.794 9.752 1.00 92.62 176 PHE A CA 1
ATOM 1405 C C . PHE A 1 176 ? -14.109 3.296 10.005 1.00 92.62 176 PHE A C 1
ATOM 1407 O O . PHE A 1 176 ? -15.030 3.963 10.481 1.00 92.62 176 PHE A O 1
ATOM 1414 N N . PHE A 1 177 ? -12.940 3.846 9.663 1.00 89.81 177 PHE A N 1
ATOM 1415 C CA . PHE A 1 177 ? -12.665 5.269 9.866 1.00 89.81 177 PHE A CA 1
ATOM 1416 C C . PHE A 1 177 ? -13.542 6.161 8.983 1.00 89.81 177 PHE A C 1
ATOM 1418 O O . PHE A 1 177 ? -13.917 7.248 9.412 1.00 89.81 177 PHE A O 1
ATOM 1425 N N . ASP A 1 178 ? -13.917 5.730 7.779 1.00 89.88 178 ASP A N 1
ATOM 1426 C CA . ASP A 1 178 ? -14.848 6.488 6.936 1.00 89.88 178 ASP A CA 1
ATOM 1427 C C . ASP A 1 178 ? -16.251 6.574 7.548 1.00 89.88 178 ASP A C 1
ATOM 1429 O O . ASP A 1 178 ? -16.828 7.662 7.605 1.00 89.88 178 ASP A O 1
ATOM 1433 N N . GLU A 1 179 ? -16.785 5.466 8.068 1.00 89.75 179 GLU A N 1
ATOM 1434 C CA . GLU A 1 179 ? -18.076 5.456 8.771 1.00 89.75 179 GLU A CA 1
ATOM 1435 C C . GLU A 1 179 ? -18.014 6.254 10.086 1.00 89.75 179 GLU A C 1
ATOM 1437 O O . GLU A 1 179 ? -18.949 6.992 10.412 1.00 89.75 179 GLU A O 1
ATOM 1442 N N . TYR A 1 180 ? -16.889 6.174 10.809 1.00 88.75 180 TYR A N 1
ATOM 1443 C CA . TYR A 1 180 ? -16.642 6.955 12.022 1.00 88.75 180 TYR A CA 1
ATOM 1444 C C . TYR A 1 180 ? -16.644 8.465 11.741 1.00 88.75 180 TYR A C 1
ATOM 1446 O O . TYR A 1 180 ? -17.388 9.208 12.383 1.00 88.75 180 TYR A O 1
ATOM 1454 N N . HIS A 1 181 ? -15.876 8.924 10.748 1.00 88.44 181 HIS A N 1
ATOM 1455 C CA . HIS A 1 181 ? -15.818 10.341 10.372 1.00 88.44 181 HIS A CA 1
ATOM 1456 C C . HIS A 1 181 ? -17.133 10.850 9.763 1.00 88.44 181 HIS A C 1
ATOM 1458 O O . HIS A 1 181 ? -17.464 12.023 9.923 1.00 88.44 181 HIS A O 1
ATOM 1464 N N . SER A 1 182 ? -17.910 9.972 9.122 1.00 87.75 182 SER A N 1
ATOM 1465 C CA . SER A 1 182 ? -19.254 10.290 8.614 1.00 87.75 182 SER A CA 1
ATOM 1466 C C . SER A 1 182 ? -20.314 10.392 9.722 1.00 87.75 182 SER A C 1
ATOM 1468 O O . SER A 1 182 ? -21.442 10.803 9.461 1.00 87.75 182 SER A O 1
ATOM 1470 N N . GLY A 1 183 ? -19.979 10.025 10.965 1.00 85.38 183 GLY A N 1
ATOM 1471 C CA . GLY A 1 183 ? -20.895 10.068 12.106 1.00 85.38 183 GLY A CA 1
ATOM 1472 C C . GLY A 1 183 ? -21.874 8.888 12.186 1.00 85.38 183 GLY A C 1
ATOM 1473 O O . GLY A 1 183 ? -22.794 8.911 13.012 1.00 85.38 183 GLY A O 1
ATOM 1474 N N . HIS A 1 184 ? -21.685 7.835 11.381 1.00 90.00 184 HIS A N 1
ATOM 1475 C CA . HIS A 1 184 ? -22.481 6.604 11.428 1.00 90.00 184 HIS A CA 1
ATOM 1476 C C . HIS A 1 184 ? -21.975 5.662 12.529 1.00 90.00 184 HIS A C 1
ATOM 1478 O O . HIS A 1 184 ? -21.434 4.586 12.285 1.00 90.00 184 HIS A O 1
ATOM 1484 N N . ILE A 1 185 ? -22.175 6.086 13.772 1.00 87.44 185 ILE A N 1
ATOM 1485 C CA . ILE A 1 185 ? -21.609 5.458 14.972 1.00 87.44 185 ILE A CA 1
ATOM 1486 C C . ILE A 1 185 ? -21.981 3.974 15.100 1.00 87.44 185 ILE A C 1
ATOM 1488 O O . ILE A 1 185 ? -21.118 3.166 15.424 1.00 87.44 185 ILE A O 1
ATOM 1492 N N . ASP A 1 186 ? -23.231 3.603 14.813 1.00 87.19 186 ASP A N 1
ATOM 1493 C CA . ASP A 1 186 ? -23.689 2.213 14.947 1.00 87.19 186 ASP A CA 1
ATOM 1494 C C . ASP A 1 186 ? -23.024 1.294 13.907 1.00 87.19 186 ASP A C 1
ATOM 1496 O O . ASP A 1 186 ? -22.541 0.219 14.247 1.00 87.19 186 ASP A O 1
ATOM 1500 N N . ARG A 1 187 ? -22.883 1.759 12.656 1.00 89.25 187 ARG A N 1
ATOM 1501 C CA . ARG A 1 187 ? -22.175 1.006 11.606 1.00 89.25 187 ARG A CA 1
ATOM 1502 C C . ARG A 1 187 ? -20.689 0.872 11.909 1.00 89.25 187 ARG A C 1
ATOM 1504 O O . ARG A 1 187 ? -20.129 -0.205 11.731 1.00 89.25 187 ARG A O 1
ATOM 1511 N N . ALA A 1 188 ? -20.059 1.950 12.374 1.00 89.75 188 ALA A N 1
ATOM 1512 C CA . ALA A 1 188 ? -18.662 1.920 12.787 1.00 89.75 188 ALA A CA 1
ATOM 1513 C C . ALA A 1 188 ? -18.451 0.918 13.937 1.00 89.75 188 ALA A C 1
ATOM 1515 O O . ALA A 1 188 ? -17.486 0.154 13.915 1.00 89.75 188 ALA A O 1
ATOM 1516 N N . PHE A 1 189 ? -19.387 0.855 14.892 1.00 87.75 189 PHE A N 1
ATOM 1517 C CA . PHE A 1 189 ? -19.354 -0.124 15.978 1.00 87.75 189 PHE A CA 1
ATOM 1518 C C . PHE A 1 189 ? -19.484 -1.576 15.474 1.00 87.75 189 PHE A C 1
ATOM 1520 O O . PHE A 1 189 ? -18.701 -2.442 15.859 1.00 87.75 189 PHE A O 1
ATOM 1527 N N . ASP A 1 190 ? -20.403 -1.839 14.542 1.00 89.31 190 ASP A N 1
ATOM 1528 C CA . ASP A 1 190 ? -20.574 -3.177 13.960 1.00 89.31 190 ASP A CA 1
ATOM 1529 C C . ASP A 1 190 ? -19.346 -3.643 13.162 1.00 89.31 190 ASP A C 1
ATOM 1531 O O . ASP A 1 190 ? -19.087 -4.844 13.043 1.00 89.31 190 ASP A O 1
ATOM 1535 N N . ILE A 1 191 ? -18.615 -2.712 12.540 1.00 89.56 191 ILE A N 1
ATOM 1536 C CA . ILE A 1 191 ? -17.378 -3.030 11.817 1.00 89.56 191 ILE A CA 1
ATOM 1537 C C . ILE A 1 191 ? -16.274 -3.376 12.817 1.00 89.56 191 ILE A C 1
ATOM 1539 O O . ILE A 1 191 ? -15.628 -4.408 12.652 1.00 89.56 191 ILE A O 1
ATOM 1543 N N . ILE A 1 192 ? -16.072 -2.577 13.872 1.00 89.00 192 ILE A N 1
ATOM 1544 C CA . ILE A 1 192 ? -14.999 -2.847 14.842 1.00 89.00 192 ILE A CA 1
ATOM 1545 C C . ILE A 1 192 ? -15.234 -4.140 15.638 1.00 89.00 192 ILE A C 1
ATOM 1547 O O . ILE A 1 192 ? -14.278 -4.878 15.891 1.00 89.00 192 ILE A O 1
ATOM 1551 N N . ASP A 1 193 ? -16.492 -4.469 15.951 1.00 87.81 193 ASP A N 1
ATOM 1552 C CA . ASP A 1 193 ? -16.859 -5.746 16.578 1.00 87.81 193 ASP A CA 1
ATOM 1553 C C . ASP A 1 193 ? -16.511 -6.938 15.667 1.00 87.81 193 ASP A C 1
ATOM 1555 O O . ASP A 1 193 ? -15.874 -7.907 16.089 1.00 87.81 193 ASP A O 1
ATOM 1559 N N . ARG A 1 194 ? -16.812 -6.826 14.365 1.00 89.31 194 ARG A N 1
ATOM 1560 C CA . ARG A 1 194 ? -16.452 -7.841 13.360 1.00 89.31 194 ARG A CA 1
ATOM 1561 C C . ARG A 1 194 ? -14.949 -7.973 13.145 1.00 89.31 194 ARG A C 1
ATOM 1563 O O . ARG A 1 194 ? -14.461 -9.095 13.003 1.00 89.31 194 ARG A O 1
ATOM 1570 N N . LEU A 1 195 ? -14.228 -6.853 13.142 1.00 86.12 195 LEU A N 1
ATOM 1571 C CA . LEU A 1 195 ? -12.776 -6.823 12.971 1.00 86.12 195 LEU A CA 1
ATOM 1572 C C . LEU A 1 195 ? -12.046 -7.518 14.114 1.00 86.12 195 LEU A C 1
ATOM 1574 O O . LEU A 1 195 ? -10.921 -7.979 13.922 1.00 86.12 195 LEU A O 1
ATOM 1578 N N . LYS A 1 196 ? -12.678 -7.622 15.295 1.00 84.06 196 LYS A N 1
ATOM 1579 C CA . LYS A 1 196 ? -12.131 -8.377 16.426 1.00 84.06 196 LYS A CA 1
ATOM 1580 C C . LYS A 1 196 ? -10.717 -7.900 16.809 1.00 84.06 196 LYS A C 1
ATOM 1582 O O . LYS A 1 196 ? -9.916 -8.681 17.321 1.00 84.06 196 LYS A O 1
ATOM 1587 N N . LEU A 1 197 ? -10.411 -6.626 16.552 1.00 83.38 197 LEU A N 1
ATOM 1588 C CA . LEU A 1 197 ? -9.106 -6.009 16.812 1.00 83.38 197 LEU A CA 1
ATOM 1589 C C . LEU A 1 197 ? -8.956 -5.558 18.264 1.00 83.38 197 LEU A C 1
ATOM 1591 O O . LEU A 1 197 ? -7.868 -5.639 18.828 1.00 83.38 197 LEU A O 1
ATOM 1595 N N . VAL A 1 198 ? -10.051 -5.097 18.865 1.00 84.94 198 VAL A N 1
ATOM 1596 C CA . VAL A 1 198 ? -10.090 -4.572 20.231 1.00 84.94 198 VAL A CA 1
ATOM 1597 C C . VAL A 1 198 ? -11.030 -5.418 21.092 1.00 84.94 198 VAL A C 1
ATOM 1599 O O . VAL A 1 198 ? -12.020 -5.949 20.579 1.00 84.94 198 VAL A O 1
ATOM 1602 N N . PRO A 1 199 ? -10.735 -5.598 22.389 1.00 84.75 199 PRO A N 1
ATOM 1603 C CA . PRO A 1 199 ? -11.621 -6.329 23.279 1.00 84.75 199 PRO A CA 1
ATOM 1604 C C . PRO A 1 199 ? -12.834 -5.472 23.641 1.00 84.75 199 PRO A C 1
ATOM 1606 O O . PRO A 1 199 ? -12.694 -4.380 24.184 1.00 84.75 199 PRO A O 1
ATOM 1609 N N . LEU A 1 200 ? -14.028 -6.000 23.377 1.00 82.88 200 LEU A N 1
ATOM 1610 C CA . LEU A 1 200 ? -15.287 -5.418 23.850 1.00 82.88 200 LEU A CA 1
ATOM 1611 C C . LEU A 1 200 ? -15.747 -6.049 25.175 1.00 82.88 200 LEU A C 1
ATOM 1613 O O . LEU A 1 200 ? -16.594 -5.495 25.860 1.00 82.88 200 LEU A O 1
ATOM 1617 N N . ASN A 1 201 ? -15.157 -7.175 25.582 1.00 84.31 201 ASN A N 1
ATOM 1618 C CA . ASN A 1 201 ? -15.457 -7.833 26.853 1.00 84.31 201 ASN A CA 1
ATOM 1619 C C . ASN A 1 201 ? -14.180 -7.997 27.678 1.00 84.31 201 ASN A C 1
ATOM 1621 O O . ASN A 1 201 ? -13.117 -8.277 27.116 1.00 84.31 201 ASN A O 1
ATOM 1625 N N . GLN A 1 202 ? -14.296 -7.908 29.006 1.00 82.12 202 GLN A N 1
ATOM 1626 C CA . GLN A 1 202 ? -13.159 -8.043 29.927 1.00 82.12 202 GLN A CA 1
ATOM 1627 C C . GLN A 1 202 ? -12.443 -9.397 29.774 1.00 82.12 202 GLN A C 1
ATOM 1629 O O . GLN A 1 202 ? -11.219 -9.457 29.799 1.00 82.12 202 GLN A O 1
ATOM 1634 N N . GLU A 1 203 ? -13.198 -10.470 29.538 1.00 84.69 203 GLU A N 1
ATOM 1635 C CA . GLU A 1 203 ? -12.674 -11.832 29.352 1.00 84.69 203 GLU A CA 1
ATOM 1636 C C . GLU A 1 203 ? -11.831 -11.972 28.077 1.00 84.69 203 GLU A C 1
ATOM 1638 O O . GLU A 1 203 ? -10.885 -12.750 28.028 1.00 84.69 203 GLU A O 1
ATOM 1643 N N . SER A 1 204 ? -12.138 -11.177 27.048 1.00 85.06 204 SER A N 1
ATOM 1644 C CA . SER A 1 204 ? -11.411 -11.218 25.777 1.00 85.06 204 SER A CA 1
ATOM 1645 C C . SER A 1 204 ? -10.090 -10.446 25.811 1.00 85.06 204 SER A C 1
ATOM 1647 O O . SER A 1 204 ? -9.309 -10.545 24.870 1.00 85.06 204 SER A O 1
ATOM 1649 N N . VAL A 1 205 ? -9.812 -9.672 26.868 1.00 84.25 205 VAL A N 1
ATOM 1650 C CA . VAL A 1 205 ? -8.642 -8.778 26.919 1.00 84.25 205 VAL A CA 1
ATOM 1651 C C . VAL A 1 205 ? -7.337 -9.557 26.753 1.00 84.25 205 VAL A C 1
ATOM 1653 O O . VAL A 1 205 ? -6.541 -9.211 25.883 1.00 84.25 205 VAL A O 1
ATOM 1656 N N . GLU A 1 206 ? -7.130 -10.634 27.512 1.00 84.44 206 GLU A N 1
ATOM 1657 C CA . GLU A 1 206 ? -5.886 -11.418 27.459 1.00 84.44 206 GLU A CA 1
ATOM 1658 C C . GLU A 1 206 ? -5.667 -12.081 26.092 1.00 84.44 206 GLU A C 1
ATOM 1660 O O . GLU A 1 206 ? -4.566 -12.018 25.537 1.00 84.44 206 GLU A O 1
ATOM 1665 N N . GLU A 1 207 ? -6.728 -12.642 25.502 1.00 87.06 207 GLU A N 1
ATOM 1666 C CA . GLU A 1 207 ? -6.692 -13.234 24.160 1.00 87.06 207 GLU A CA 1
ATOM 1667 C C . GLU A 1 207 ? -6.291 -12.188 23.109 1.00 87.06 207 GLU A C 1
ATOM 1669 O O . GLU A 1 207 ? -5.443 -12.446 22.249 1.00 87.06 207 GLU A O 1
ATOM 1674 N N . ARG A 1 208 ? -6.842 -10.970 23.200 1.00 84.00 208 ARG A N 1
ATOM 1675 C CA . ARG A 1 208 ? -6.494 -9.872 22.288 1.00 84.00 208 ARG A CA 1
ATOM 1676 C C . ARG A 1 208 ? -5.071 -9.372 22.494 1.00 84.00 208 ARG A C 1
ATOM 1678 O O . ARG A 1 208 ? -4.411 -9.056 21.507 1.00 84.00 208 ARG A O 1
ATOM 1685 N N . VAL A 1 209 ? -4.567 -9.328 23.729 1.00 84.69 209 VAL A N 1
ATOM 1686 C CA . VAL A 1 209 ? -3.162 -8.969 24.002 1.00 84.69 209 VAL A CA 1
ATOM 1687 C C . VAL A 1 209 ? -2.214 -10.016 23.408 1.00 84.69 209 VAL A C 1
ATOM 1689 O O . VAL A 1 209 ? -1.171 -9.662 22.854 1.00 84.69 209 VAL A O 1
ATOM 1692 N N . ALA A 1 210 ? -2.576 -11.300 23.468 1.00 84.94 210 ALA A N 1
ATOM 1693 C CA . ALA A 1 210 ? -1.809 -12.361 22.823 1.00 84.94 210 ALA A CA 1
ATOM 1694 C C . ALA A 1 210 ? -1.842 -12.232 21.290 1.00 84.94 210 ALA A C 1
ATOM 1696 O O . ALA A 1 210 ? -0.789 -12.279 20.649 1.00 84.94 210 ALA A O 1
ATOM 1697 N N . ALA A 1 211 ? -3.021 -11.989 20.705 1.00 84.75 211 ALA A N 1
ATOM 1698 C CA . ALA A 1 211 ? -3.181 -11.764 19.268 1.00 84.75 211 ALA A CA 1
ATOM 1699 C C . ALA A 1 211 ? -2.415 -10.523 18.778 1.00 84.75 211 ALA A C 1
ATOM 1701 O O . ALA A 1 211 ? -1.844 -10.547 17.689 1.00 84.75 211 ALA A O 1
ATOM 1702 N N . PHE A 1 212 ? -2.323 -9.475 19.606 1.00 81.81 212 PHE A N 1
ATOM 1703 C CA . PHE A 1 212 ? -1.609 -8.241 19.283 1.00 81.81 212 PHE A CA 1
ATOM 1704 C C . PHE A 1 212 ? -0.142 -8.469 18.907 1.00 81.81 212 PHE A C 1
ATOM 1706 O O . PHE A 1 212 ? 0.376 -7.816 18.001 1.00 81.81 212 PHE A O 1
ATOM 1713 N N . ARG A 1 213 ? 0.522 -9.432 19.556 1.00 81.44 213 ARG A N 1
ATOM 1714 C CA . ARG A 1 213 ? 1.925 -9.775 19.268 1.00 81.44 213 ARG A CA 1
ATOM 1715 C C . ARG A 1 213 ? 2.125 -10.346 17.864 1.00 81.44 213 ARG A C 1
ATOM 1717 O O . ARG A 1 213 ? 3.229 -10.261 17.340 1.00 81.44 213 ARG A O 1
ATOM 1724 N N . ASN A 1 214 ? 1.071 -10.901 17.269 1.00 85.38 214 ASN A N 1
ATOM 1725 C CA . ASN A 1 214 ? 1.106 -11.512 15.943 1.00 85.38 214 ASN A CA 1
ATOM 1726 C C . ASN A 1 214 ? 0.712 -10.534 14.823 1.00 85.38 214 ASN A C 1
ATOM 1728 O O . ASN A 1 214 ? 0.831 -10.887 13.651 1.00 85.38 214 ASN A O 1
ATOM 1732 N N . PHE A 1 215 ? 0.241 -9.324 15.149 1.00 85.12 215 PHE A N 1
ATOM 1733 C CA . PHE A 1 215 ? -0.073 -8.318 14.136 1.00 85.12 215 PHE A CA 1
ATOM 1734 C C . PHE A 1 215 ? 1.191 -7.673 13.560 1.00 85.12 215 PHE A C 1
ATOM 1736 O O . PHE A 1 215 ? 2.200 -7.478 14.250 1.00 85.12 215 PHE A O 1
ATOM 1743 N N . SER A 1 216 ? 1.114 -7.298 12.283 1.00 86.44 216 SER A N 1
ATOM 1744 C CA . SER A 1 216 ? 2.181 -6.575 11.597 1.00 86.44 216 SER A CA 1
ATOM 1745 C C . SER A 1 216 ? 2.381 -5.173 12.191 1.00 86.44 216 SER A C 1
ATOM 1747 O O . SER A 1 216 ? 1.490 -4.629 12.855 1.00 86.44 216 SER A O 1
ATOM 1749 N N . ASP A 1 217 ? 3.555 -4.577 11.972 1.00 86.06 217 ASP A N 1
ATOM 1750 C CA . ASP A 1 217 ? 3.861 -3.229 12.470 1.00 86.06 217 ASP A CA 1
ATOM 1751 C C . ASP A 1 217 ? 2.868 -2.179 11.937 1.00 86.06 217 ASP A C 1
ATOM 1753 O O . ASP A 1 217 ? 2.502 -1.254 12.661 1.00 86.06 217 ASP A O 1
ATOM 1757 N N . GLU A 1 218 ? 2.359 -2.358 10.715 1.00 88.00 218 GLU A N 1
ATOM 1758 C CA . GLU A 1 218 ? 1.378 -1.474 10.079 1.00 88.00 218 GLU A CA 1
ATOM 1759 C C . GLU A 1 218 ? 0.052 -1.413 10.847 1.00 88.00 218 GLU A C 1
ATOM 1761 O O . GLU A 1 218 ? -0.505 -0.337 11.063 1.00 88.00 218 GLU A O 1
ATOM 1766 N N . ILE A 1 219 ? -0.452 -2.558 11.311 1.00 87.25 219 ILE A N 1
ATOM 1767 C CA . ILE A 1 219 ? -1.681 -2.611 12.116 1.00 87.25 219 ILE A CA 1
ATOM 1768 C C . ILE A 1 219 ? -1.408 -2.064 13.518 1.00 87.25 219 ILE A C 1
ATOM 1770 O O . ILE A 1 219 ? -2.203 -1.288 14.051 1.00 87.25 219 ILE A O 1
ATOM 1774 N N . ARG A 1 220 ? -0.262 -2.426 14.114 1.00 86.56 220 ARG A N 1
ATOM 1775 C CA . ARG A 1 220 ? 0.120 -1.962 15.457 1.00 86.56 220 ARG A CA 1
ATOM 1776 C C . ARG A 1 220 ? 0.246 -0.439 15.525 1.00 86.56 220 ARG A C 1
ATOM 1778 O O . ARG A 1 220 ? -0.161 0.148 16.524 1.00 86.56 220 ARG A O 1
ATOM 1785 N N . HIS A 1 221 ? 0.733 0.199 14.460 1.00 85.81 221 HIS A N 1
ATOM 1786 C CA . HIS A 1 221 ? 0.814 1.657 14.357 1.00 85.81 221 HIS A CA 1
ATOM 1787 C C . HIS A 1 221 ? -0.562 2.340 14.430 1.00 85.81 221 HIS A C 1
ATOM 1789 O O . HIS A 1 221 ? -0.700 3.384 15.063 1.00 85.81 221 HIS A O 1
ATOM 1795 N N . ASN A 1 222 ? -1.589 1.722 13.844 1.00 86.94 222 ASN A N 1
ATOM 1796 C CA . ASN A 1 222 ? -2.946 2.267 13.786 1.00 86.94 222 ASN A CA 1
ATOM 1797 C C . ASN A 1 222 ? -3.786 1.993 15.038 1.00 86.94 222 ASN A C 1
ATOM 1799 O O . ASN A 1 222 ? -4.836 2.610 15.227 1.00 86.94 222 ASN A O 1
ATOM 1803 N N . LEU A 1 223 ? -3.340 1.091 15.915 1.00 86.38 223 LEU A N 1
ATOM 1804 C CA . LEU A 1 223 ? -4.150 0.640 17.044 1.00 86.38 223 LEU A CA 1
ATOM 1805 C C . LEU A 1 223 ? -4.511 1.770 18.018 1.00 86.38 223 LEU A C 1
ATOM 1807 O O . LEU A 1 223 ? -5.629 1.793 18.525 1.00 86.38 223 LEU A O 1
ATOM 1811 N N . SER A 1 224 ? -3.603 2.718 18.259 1.00 85.56 224 SER A N 1
ATOM 1812 C CA . SER A 1 224 ? -3.857 3.857 19.156 1.00 85.56 224 SER A CA 1
ATOM 1813 C C . SER A 1 224 ? -5.071 4.679 18.708 1.00 85.56 224 SER A C 1
ATOM 1815 O O . SER A 1 224 ? -5.930 5.014 19.522 1.00 85.56 224 SER A O 1
ATOM 1817 N N . GLU A 1 225 ? -5.170 4.952 17.406 1.00 87.12 225 GLU A N 1
ATOM 1818 C CA . GLU A 1 225 ? -6.281 5.708 16.819 1.00 87.12 225 GLU A CA 1
ATOM 1819 C C . GLU A 1 225 ? -7.567 4.880 16.787 1.00 87.12 225 GLU A C 1
ATOM 1821 O O . GLU A 1 225 ? -8.645 5.400 17.064 1.00 87.12 225 GLU A O 1
ATOM 1826 N N . VAL A 1 226 ? -7.466 3.571 16.526 1.00 89.50 226 VAL A N 1
ATOM 1827 C CA . VAL A 1 226 ? -8.619 2.657 16.581 1.00 89.50 226 VAL A CA 1
ATOM 1828 C C . VAL A 1 226 ? -9.208 2.609 17.992 1.00 89.50 226 VAL A C 1
ATOM 1830 O O . VAL A 1 226 ? -10.428 2.688 18.149 1.00 89.50 226 VAL A O 1
ATOM 1833 N N . LEU A 1 227 ? -8.367 2.529 19.027 1.00 87.00 227 LEU A N 1
ATOM 1834 C CA . LEU A 1 227 ? -8.807 2.560 20.424 1.00 87.00 227 LEU A CA 1
ATOM 1835 C C . LEU A 1 227 ? -9.506 3.878 20.758 1.00 87.00 227 LEU A C 1
ATOM 1837 O O . LEU A 1 227 ? -10.589 3.865 21.343 1.00 87.00 227 LEU A O 1
ATOM 1841 N N . LEU A 1 228 ? -8.924 5.006 20.346 1.00 86.31 228 LEU A N 1
ATOM 1842 C CA . LEU A 1 228 ? -9.505 6.324 20.583 1.00 86.31 228 LEU A CA 1
ATOM 1843 C C . LEU A 1 228 ? -10.851 6.489 19.859 1.00 86.31 228 LEU A C 1
ATOM 1845 O O . LEU A 1 228 ? -11.823 6.940 20.463 1.00 86.31 228 LEU A O 1
ATOM 1849 N N . ALA A 1 229 ? -10.941 6.081 18.591 1.00 87.31 229 ALA A N 1
ATOM 1850 C CA . ALA A 1 229 ? -12.179 6.110 17.815 1.00 87.31 229 ALA A CA 1
ATOM 1851 C C . ALA A 1 229 ? -13.261 5.214 18.437 1.00 87.31 229 ALA A C 1
ATOM 1853 O O . ALA A 1 229 ? -14.406 5.641 18.585 1.00 87.31 229 ALA A O 1
ATOM 1854 N N . THR A 1 230 ? -12.892 4.010 18.885 1.00 87.62 230 THR A N 1
ATOM 1855 C CA . THR A 1 230 ? -13.817 3.089 19.567 1.00 87.62 230 THR A CA 1
ATOM 1856 C C . THR A 1 230 ? -14.320 3.689 20.881 1.00 87.62 230 THR A C 1
ATOM 1858 O O . THR A 1 230 ? -15.520 3.674 21.149 1.00 87.62 230 THR A O 1
ATOM 1861 N N . MET A 1 231 ? -13.438 4.296 21.677 1.00 86.25 231 MET A N 1
ATOM 1862 C CA . MET A 1 231 ? -13.830 4.968 22.918 1.00 86.25 231 MET A CA 1
ATOM 1863 C C . MET A 1 231 ? -14.744 6.176 22.657 1.00 86.25 231 MET A C 1
ATOM 1865 O O . MET A 1 231 ? -15.739 6.364 23.357 1.00 86.25 231 MET A O 1
ATOM 1869 N N . ASN A 1 232 ? -14.472 6.961 21.610 1.00 86.94 232 ASN A N 1
ATOM 1870 C CA . ASN A 1 232 ? -15.339 8.062 21.181 1.00 86.94 232 ASN A CA 1
ATOM 1871 C C . ASN A 1 232 ? -16.733 7.581 20.751 1.00 86.94 232 ASN A C 1
ATOM 1873 O O . ASN A 1 232 ? -17.736 8.222 21.081 1.00 86.94 232 ASN A O 1
ATOM 1877 N N . ILE A 1 233 ? -16.810 6.448 20.046 1.00 87.56 233 ILE A N 1
ATOM 1878 C CA . ILE A 1 233 ? -18.070 5.790 19.677 1.00 87.56 233 ILE A CA 1
ATOM 1879 C C . ILE A 1 233 ? -18.862 5.417 20.936 1.00 87.56 233 ILE A C 1
ATOM 1881 O O . ILE A 1 233 ? -20.011 5.846 21.072 1.00 87.56 233 ILE A O 1
ATOM 1885 N N . LEU A 1 234 ? -18.237 4.707 21.883 1.00 85.81 234 LEU A N 1
ATOM 1886 C CA . LEU A 1 234 ? -18.871 4.296 23.143 1.00 85.81 234 LEU A CA 1
ATOM 1887 C C . LEU A 1 234 ? -19.361 5.501 23.954 1.00 85.81 234 LEU A C 1
ATOM 1889 O O . LEU A 1 234 ? -20.504 5.532 24.414 1.00 85.81 234 LEU A O 1
ATOM 1893 N N . PHE A 1 235 ? -18.529 6.535 24.078 1.00 84.56 235 PHE A N 1
ATOM 1894 C CA . PHE A 1 235 ? -18.882 7.760 24.788 1.00 84.56 235 PHE A CA 1
ATOM 1895 C C . PHE A 1 235 ? -20.055 8.498 24.135 1.00 84.56 235 PHE A C 1
ATOM 1897 O O . PHE A 1 235 ? -20.934 9.032 24.818 1.00 84.56 235 PHE A O 1
ATOM 1904 N N . THR A 1 236 ? -20.108 8.518 22.803 1.00 85.88 236 THR A N 1
ATOM 1905 C CA . THR A 1 236 ? -21.209 9.162 22.083 1.00 85.88 236 THR A CA 1
ATOM 1906 C C . THR A 1 236 ? -22.504 8.361 22.207 1.00 85.88 236 THR A C 1
ATOM 1908 O O . THR A 1 236 ? -23.565 8.957 22.398 1.00 85.88 236 THR A O 1
ATOM 1911 N N . GLN A 1 237 ? -22.442 7.025 22.174 1.00 84.25 237 GLN A N 1
ATOM 1912 C CA . GLN A 1 237 ? -23.596 6.167 22.464 1.00 84.25 237 GLN A CA 1
ATOM 1913 C C . GLN A 1 237 ? -24.107 6.380 23.895 1.00 84.25 237 GLN A C 1
ATOM 1915 O O . GLN A 1 237 ? -25.308 6.554 24.100 1.00 84.25 237 GLN A O 1
ATOM 1920 N N . PHE A 1 238 ? -23.206 6.480 24.872 1.00 81.50 238 PHE A N 1
ATOM 1921 C CA . PHE A 1 238 ? -23.545 6.786 26.262 1.00 81.50 238 PHE A CA 1
ATOM 1922 C C . PHE A 1 238 ? -24.220 8.155 26.416 1.00 81.50 238 PHE A C 1
ATOM 1924 O O . PHE A 1 238 ? -25.273 8.275 27.044 1.00 81.50 238 PHE A O 1
ATOM 1931 N N . LYS A 1 239 ? -23.678 9.195 25.770 1.00 83.69 239 LYS A N 1
ATOM 1932 C CA . LYS A 1 239 ? -24.311 10.520 25.729 1.00 83.69 239 LYS A CA 1
ATOM 1933 C C . LYS A 1 239 ? -25.693 10.485 25.085 1.00 83.69 239 LYS A C 1
ATOM 1935 O O . LYS A 1 239 ? -26.598 11.141 25.590 1.00 83.69 239 LYS A O 1
ATOM 1940 N N . ARG A 1 240 ? -25.876 9.726 23.998 1.00 82.81 240 ARG A N 1
ATOM 1941 C CA . ARG A 1 240 ? -27.189 9.548 23.358 1.00 82.81 240 ARG A CA 1
ATOM 1942 C C . ARG A 1 240 ? -28.184 8.888 24.310 1.00 82.81 240 ARG A C 1
ATOM 1944 O O . ARG A 1 240 ? -29.307 9.367 24.397 1.00 82.81 240 ARG A O 1
ATOM 1951 N N . LEU A 1 241 ? -27.764 7.866 25.060 1.00 79.25 241 LEU A N 1
ATOM 1952 C CA . LEU A 1 241 ? -28.606 7.187 26.052 1.00 79.25 241 LEU A CA 1
ATOM 1953 C C . LEU A 1 241 ? -29.017 8.112 27.207 1.00 79.25 241 LEU A C 1
ATOM 1955 O O . LEU A 1 241 ? -30.192 8.129 27.567 1.00 79.25 241 LEU A O 1
ATOM 1959 N N . LYS A 1 242 ? -28.094 8.926 27.742 1.00 75.19 242 LYS A N 1
ATOM 1960 C CA . LYS A 1 242 ? -28.397 9.901 28.809 1.00 75.19 242 LYS A CA 1
ATOM 1961 C C . LYS A 1 242 ? -29.147 11.150 28.321 1.00 75.19 242 LYS A C 1
ATOM 1963 O O . LYS A 1 242 ? -29.880 11.758 29.093 1.00 75.19 242 LYS A O 1
ATOM 1968 N N . GLY A 1 243 ? -28.955 11.548 27.062 1.00 62.09 243 GLY A N 1
ATOM 1969 C CA . GLY A 1 243 ? -29.593 12.717 26.444 1.00 62.09 243 GLY A CA 1
ATOM 1970 C C . GLY A 1 243 ? -31.045 12.486 26.016 1.00 62.09 243 GLY A C 1
ATOM 1971 O O . GLY A 1 243 ? -31.807 13.446 25.897 1.00 62.09 243 GLY A O 1
ATOM 1972 N N . THR A 1 244 ? -31.464 11.231 25.823 1.00 59.50 244 THR A N 1
ATOM 1973 C CA . THR A 1 244 ? -32.887 10.874 25.746 1.00 59.50 244 THR A CA 1
ATOM 1974 C C . THR A 1 244 ? -33.544 11.101 27.108 1.00 59.50 244 THR A C 1
ATOM 1976 O O . THR A 1 244 ? -33.462 10.264 28.000 1.00 59.50 244 THR A O 1
ATOM 1979 N N . SER A 1 245 ? -34.168 12.270 27.269 1.00 42.97 245 SER A N 1
ATOM 1980 C CA . SER A 1 245 ? -34.927 12.659 28.462 1.00 42.97 245 SER A CA 1
ATOM 1981 C C . SER A 1 245 ? -35.981 11.594 28.850 1.00 42.97 245 SER A C 1
ATOM 1983 O O . SER A 1 245 ? -36.491 10.909 27.958 1.00 42.97 245 SER A O 1
ATOM 1985 N N . PRO A 1 246 ? -36.379 11.475 30.137 1.00 49.62 246 PRO A N 1
ATOM 1986 C CA . PRO A 1 246 ? -37.298 10.444 30.656 1.00 49.62 246 PRO A CA 1
ATOM 1987 C C . PRO A 1 246 ? -38.745 10.490 30.122 1.00 49.62 246 PRO A C 1
ATOM 1989 O O . PRO A 1 246 ? -39.629 9.845 30.678 1.00 49.62 246 PRO A O 1
ATOM 1992 N N . SER A 1 247 ? -39.032 11.277 29.084 1.00 46.06 247 SER A N 1
ATOM 1993 C CA . SER A 1 247 ? -40.389 11.599 28.634 1.00 46.06 247 SER A CA 1
ATOM 1994 C C . SER A 1 247 ? -40.987 10.624 27.612 1.00 46.06 247 SER A C 1
ATOM 1996 O O . SER A 1 247 ? -42.182 10.717 27.336 1.00 46.06 247 SER A O 1
ATOM 1998 N N . SER A 1 248 ? -40.236 9.649 27.080 1.00 47.69 248 SER A N 1
ATOM 1999 C CA . SER A 1 248 ? -40.836 8.557 26.293 1.00 47.69 248 SER A CA 1
ATOM 2000 C C . SER A 1 248 ? -41.229 7.392 27.208 1.00 47.69 248 SER A C 1
ATOM 2002 O O . SER A 1 248 ? -40.442 6.478 27.467 1.00 47.69 248 SER A O 1
ATOM 2004 N N . ALA A 1 249 ? -42.461 7.455 27.708 1.00 46.66 249 ALA A N 1
ATOM 2005 C CA . ALA A 1 249 ? -43.089 6.550 28.668 1.00 46.66 249 ALA A CA 1
ATOM 2006 C C . ALA A 1 249 ? -43.351 5.112 28.150 1.00 46.66 249 ALA A C 1
ATOM 2008 O O . ALA A 1 249 ? -44.471 4.615 28.241 1.00 46.66 249 ALA A O 1
ATOM 2009 N N . SER A 1 250 ? -42.350 4.416 27.600 1.00 49.16 250 SER A N 1
ATOM 2010 C CA . SER A 1 250 ? -42.549 3.029 27.136 1.00 49.16 250 SER A CA 1
ATOM 2011 C C . SER A 1 250 ? -41.310 2.128 27.037 1.00 49.16 250 SER A C 1
ATOM 2013 O O . SER A 1 250 ? -41.440 0.995 26.572 1.00 49.16 250 SER A O 1
ATOM 2015 N N . ARG A 1 251 ? -40.112 2.548 27.479 1.00 52.53 251 ARG A N 1
ATOM 2016 C CA . ARG A 1 251 ? -38.950 1.636 27.543 1.00 52.53 251 ARG A CA 1
ATOM 2017 C C . ARG A 1 251 ? -38.756 1.093 28.962 1.00 52.53 251 ARG A C 1
ATOM 2019 O O . ARG A 1 251 ? -38.732 1.892 29.894 1.00 52.53 251 ARG A O 1
ATOM 2026 N N . PRO A 1 252 ? -38.598 -0.234 29.154 1.00 55.94 252 PRO A N 1
ATOM 2027 C CA . PRO A 1 252 ? -38.337 -0.789 30.476 1.00 55.94 252 PRO A CA 1
ATOM 2028 C C . PRO A 1 252 ? -37.025 -0.213 31.016 1.00 55.94 252 PRO A C 1
ATOM 2030 O O . PRO A 1 252 ? -35.974 -0.395 30.403 1.00 55.94 252 PRO A O 1
ATOM 2033 N N . GLN A 1 253 ? -37.093 0.462 32.163 1.00 58.50 253 GLN A N 1
ATOM 2034 C CA . GLN A 1 253 ? -35.968 1.139 32.824 1.00 58.50 253 GLN A CA 1
ATOM 2035 C C . GLN A 1 253 ? -34.722 0.240 32.964 1.00 58.50 253 GLN A C 1
ATOM 2037 O O . GLN A 1 253 ? -33.603 0.687 32.729 1.00 58.50 253 GLN A O 1
ATOM 2042 N N . ARG A 1 254 ? -34.937 -1.062 33.207 1.00 60.50 254 ARG A N 1
ATOM 2043 C CA . ARG A 1 254 ? -33.887 -2.090 33.302 1.00 60.50 254 ARG A CA 1
ATOM 2044 C C . ARG A 1 254 ? -33.028 -2.220 32.039 1.00 60.50 254 ARG A C 1
ATOM 2046 O O . ARG A 1 254 ? -31.825 -2.375 32.141 1.00 60.50 254 ARG A O 1
ATOM 2053 N N . VAL A 1 255 ? -33.612 -2.090 30.844 1.00 62.47 255 VAL A N 1
ATOM 2054 C CA . VAL A 1 255 ? -32.871 -2.240 29.572 1.00 62.47 255 VAL A CA 1
ATOM 2055 C C . VAL A 1 255 ? -31.910 -1.068 29.342 1.00 62.47 255 VAL A C 1
ATOM 2057 O O . VAL A 1 255 ? -30.890 -1.216 28.672 1.00 62.47 255 VAL A O 1
ATOM 2060 N N . ILE A 1 256 ? -32.234 0.109 29.883 1.00 64.44 256 ILE A N 1
ATOM 2061 C CA . ILE A 1 256 ? -31.382 1.300 29.790 1.00 64.44 256 ILE A CA 1
ATOM 2062 C C . ILE A 1 256 ? -30.221 1.187 30.786 1.00 64.44 256 ILE A C 1
ATOM 2064 O O . ILE A 1 256 ? -29.084 1.455 30.408 1.00 64.44 256 ILE A O 1
ATOM 206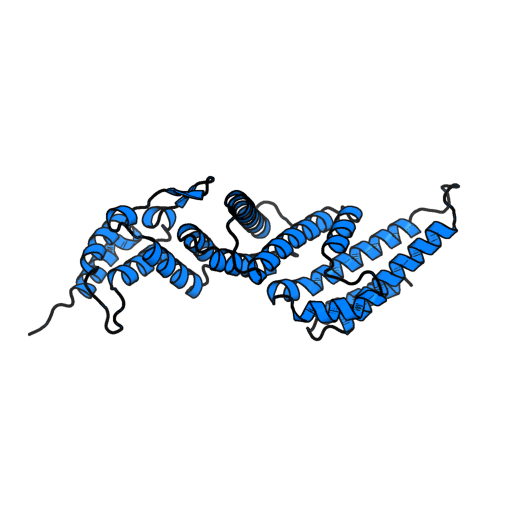8 N N . GLU A 1 257 ? -30.491 0.731 32.011 1.00 65.31 257 GLU A N 1
ATOM 2069 C CA . GLU A 1 257 ? -29.472 0.472 33.040 1.00 65.31 257 GLU A CA 1
ATOM 2070 C C . GLU A 1 257 ? -28.500 -0.644 32.621 1.00 65.31 257 GLU A C 1
ATOM 2072 O O . GLU A 1 257 ? -27.284 -0.476 32.737 1.00 65.31 257 GLU A O 1
ATOM 2077 N N . ASP A 1 258 ? -29.009 -1.732 32.034 1.00 73.88 258 ASP A N 1
ATOM 2078 C CA . ASP A 1 258 ? -28.184 -2.827 31.518 1.00 73.88 258 ASP A CA 1
ATOM 2079 C C . ASP A 1 258 ? -27.256 -2.342 30.394 1.00 73.88 258 ASP A C 1
ATOM 2081 O O . ASP A 1 258 ? -26.060 -2.639 30.404 1.00 73.88 258 ASP A O 1
ATOM 2085 N N . ARG A 1 259 ? -27.759 -1.520 29.461 1.00 74.31 259 ARG A N 1
ATOM 2086 C CA . ARG A 1 259 ? -26.936 -0.940 28.384 1.00 74.31 259 ARG A CA 1
ATOM 2087 C C . ARG A 1 259 ? -25.903 0.066 28.890 1.00 74.31 259 ARG A C 1
ATOM 2089 O O . ARG A 1 259 ? -24.790 0.084 28.370 1.00 74.31 259 ARG A O 1
ATOM 2096 N N . ASP A 1 260 ? -26.236 0.871 29.898 1.00 77.06 260 ASP A N 1
ATOM 2097 C CA . ASP A 1 260 ? -25.281 1.781 30.549 1.00 77.06 260 ASP A CA 1
ATOM 2098 C C . ASP A 1 260 ? -24.129 0.991 31.183 1.00 77.06 260 ASP A C 1
ATOM 2100 O O . ASP A 1 260 ? -22.952 1.282 30.953 1.00 77.06 260 ASP A O 1
ATOM 2104 N N . SER A 1 261 ? -24.469 -0.076 31.914 1.00 81.00 261 SER A N 1
ATOM 2105 C CA . SER A 1 261 ? -23.489 -0.962 32.543 1.00 81.00 261 SER A CA 1
ATOM 2106 C C . SER A 1 261 ? -22.592 -1.658 31.511 1.00 81.00 261 SER A C 1
ATOM 2108 O O . SER A 1 261 ? -21.375 -1.746 31.710 1.00 81.00 261 SER A O 1
ATOM 2110 N N . GLN A 1 262 ? -23.168 -2.065 30.373 1.00 83.56 262 GLN A N 1
ATOM 2111 C CA . GLN A 1 262 ? -22.463 -2.727 29.282 1.00 83.56 262 GLN A CA 1
ATOM 2112 C C . GLN A 1 262 ? -21.457 -1.788 28.606 1.00 83.56 262 GLN A C 1
ATOM 2114 O O . GLN A 1 262 ? -20.290 -2.161 28.478 1.00 83.56 262 GLN A O 1
ATOM 2119 N N . LEU A 1 263 ? -21.857 -0.560 28.255 1.00 82.81 263 LEU A N 1
ATOM 2120 C CA . LEU A 1 263 ? -20.961 0.432 27.642 1.00 82.81 263 LEU A CA 1
ATOM 2121 C C . LEU A 1 263 ? -19.796 0.800 28.567 1.00 82.81 263 LEU A C 1
ATOM 2123 O O . LEU A 1 263 ? -18.653 0.909 28.123 1.00 82.81 263 LEU A O 1
ATOM 2127 N N . ARG A 1 264 ? -20.060 0.940 29.873 1.00 81.69 264 ARG A N 1
ATOM 2128 C CA . ARG A 1 264 ? -19.000 1.163 30.868 1.00 81.69 264 ARG A CA 1
ATOM 2129 C C . ARG A 1 264 ? -18.067 -0.044 30.987 1.00 81.69 264 ARG A C 1
ATOM 2131 O O . ARG A 1 264 ? -16.864 0.130 31.155 1.00 81.69 264 ARG A O 1
ATOM 2138 N N . SER A 1 265 ? -18.596 -1.268 30.907 1.00 85.88 265 SER A N 1
ATOM 2139 C CA . SER A 1 265 ? -17.767 -2.481 30.926 1.00 85.88 265 SER A CA 1
ATOM 2140 C C . SER A 1 265 ? -16.860 -2.579 29.694 1.00 85.88 265 SER A C 1
ATOM 2142 O O . SER A 1 265 ? -15.681 -2.894 29.836 1.00 85.88 265 SER A O 1
ATOM 2144 N N . GLN A 1 266 ? -17.377 -2.212 28.518 1.00 85.88 266 GLN A N 1
ATOM 2145 C CA . GLN A 1 266 ? -16.630 -2.146 27.262 1.00 85.88 266 GLN A CA 1
ATOM 2146 C C . GLN A 1 266 ? -15.501 -1.114 27.346 1.00 85.88 266 GLN A C 1
ATOM 2148 O O . GLN A 1 266 ? -14.357 -1.423 27.019 1.00 85.88 266 GLN A O 1
ATOM 2153 N N . ALA A 1 267 ? -15.788 0.082 27.865 1.00 84.69 267 ALA A N 1
ATOM 2154 C CA . ALA A 1 267 ? -14.779 1.116 28.097 1.00 84.69 267 ALA A CA 1
ATOM 2155 C C . ALA A 1 267 ? -13.646 0.641 29.032 1.00 84.69 267 ALA A C 1
ATOM 2157 O O . ALA A 1 267 ? -12.467 0.822 28.721 1.00 84.69 267 ALA A O 1
ATOM 2158 N N . ARG A 1 268 ? -13.984 -0.040 30.138 1.00 84.75 268 ARG A N 1
ATOM 2159 C CA . ARG A 1 268 ? -12.990 -0.624 31.061 1.00 84.75 268 ARG A CA 1
ATOM 2160 C C . ARG A 1 268 ? -12.126 -1.700 30.404 1.00 84.75 268 ARG A C 1
ATOM 2162 O O . ARG A 1 268 ? -10.916 -1.741 30.647 1.00 84.75 268 ARG A O 1
ATOM 2169 N N . ALA A 1 269 ? -12.718 -2.540 29.556 1.00 86.12 269 ALA A N 1
ATOM 2170 C CA . ALA A 1 269 ? -11.984 -3.563 28.816 1.00 86.12 269 ALA A CA 1
ATOM 2171 C C . ALA A 1 269 ? -10.955 -2.930 27.862 1.00 86.12 269 ALA A C 1
ATOM 2173 O O . ALA A 1 269 ? -9.798 -3.356 27.842 1.00 86.12 269 ALA A O 1
ATOM 2174 N N . LEU A 1 270 ? -11.335 -1.862 27.147 1.00 85.12 270 LEU A N 1
ATOM 2175 C CA . LEU A 1 270 ? -10.431 -1.113 26.265 1.00 85.12 270 LEU A CA 1
ATOM 2176 C C . LEU A 1 270 ? -9.265 -0.470 27.025 1.00 85.12 270 LEU A C 1
ATOM 2178 O O . LEU A 1 270 ? -8.133 -0.509 26.547 1.00 85.12 270 LEU A O 1
ATOM 2182 N N . ILE A 1 271 ? -9.511 0.090 28.212 1.00 83.12 271 ILE A N 1
ATOM 2183 C CA . ILE A 1 271 ? -8.460 0.708 29.038 1.00 83.12 271 ILE A CA 1
ATOM 2184 C C . ILE A 1 271 ? -7.506 -0.343 29.595 1.00 83.12 271 ILE A C 1
ATOM 2186 O O . ILE A 1 271 ? -6.290 -0.170 29.522 1.00 83.12 271 ILE A O 1
ATOM 2190 N N . THR A 1 272 ? -8.047 -1.454 30.102 1.00 85.00 272 THR A N 1
ATOM 2191 C CA . THR A 1 272 ? -7.234 -2.579 30.587 1.00 85.00 272 THR A CA 1
ATOM 2192 C C . THR A 1 272 ? -6.320 -3.082 29.469 1.00 85.00 272 THR A C 1
ATOM 2194 O O . THR A 1 272 ? -5.119 -3.251 29.666 1.00 85.00 272 THR A O 1
ATOM 2197 N N . PHE A 1 273 ? -6.873 -3.239 28.265 1.00 84.69 273 PHE A N 1
ATOM 2198 C CA . PHE A 1 273 ? -6.126 -3.622 27.074 1.00 84.69 273 PHE A CA 1
ATOM 2199 C C . PHE A 1 273 ? -5.039 -2.607 26.698 1.00 84.69 273 PHE A C 1
ATOM 2201 O O . PHE A 1 273 ? -3.887 -2.993 26.504 1.00 84.69 273 PHE A O 1
ATOM 2208 N N . ALA A 1 274 ? -5.369 -1.313 26.659 1.00 83.25 274 ALA A N 1
ATOM 2209 C CA . ALA A 1 274 ? -4.415 -0.246 26.355 1.00 83.25 274 ALA A CA 1
ATOM 2210 C C . ALA A 1 274 ? -3.264 -0.168 27.377 1.00 83.25 274 ALA A C 1
ATOM 2212 O O . ALA A 1 274 ? -2.134 0.144 27.006 1.00 83.25 274 ALA A O 1
ATOM 2213 N N . GLY A 1 275 ? -3.528 -0.489 28.649 1.00 80.62 275 GLY A N 1
ATOM 2214 C CA . GLY A 1 275 ? -2.515 -0.550 29.706 1.00 80.62 275 GLY A CA 1
ATOM 2215 C C . GLY A 1 275 ? -1.611 -1.788 29.653 1.00 80.62 275 GLY A C 1
ATOM 2216 O O . GLY A 1 275 ? -0.484 -1.739 30.141 1.00 80.62 275 GLY A O 1
ATOM 2217 N N . MET A 1 276 ? -2.077 -2.892 29.060 1.00 81.25 276 MET A N 1
ATOM 2218 C CA . MET A 1 276 ? -1.320 -4.148 28.950 1.00 81.25 276 MET A CA 1
ATOM 2219 C C . MET A 1 276 ? -0.425 -4.229 27.706 1.00 81.25 276 MET A C 1
ATOM 2221 O O . MET A 1 276 ? 0.472 -5.074 27.643 1.00 81.25 276 MET A O 1
ATOM 2225 N N . ILE A 1 277 ? -0.654 -3.382 26.701 1.00 77.94 277 ILE A N 1
ATOM 2226 C CA . ILE A 1 277 ? 0.130 -3.395 25.467 1.00 77.94 277 ILE A CA 1
ATOM 2227 C C . ILE A 1 277 ? 1.517 -2.764 25.711 1.00 77.94 277 ILE A C 1
ATOM 2229 O O . ILE A 1 277 ? 1.607 -1.628 26.166 1.00 77.94 277 ILE A O 1
ATOM 2233 N N . PRO A 1 278 ? 2.624 -3.460 25.370 1.00 61.91 278 PRO A N 1
ATOM 2234 C CA . PRO A 1 278 ? 3.991 -2.964 25.582 1.00 61.91 278 PRO A CA 1
ATOM 2235 C C . PRO A 1 278 ? 4.406 -1.873 24.585 1.00 61.91 278 PRO A C 1
ATOM 2237 O O . PRO A 1 278 ? 5.452 -1.242 24.738 1.00 61.91 278 PRO A O 1
ATOM 2240 N N . TYR A 1 279 ? 3.609 -1.664 23.538 1.00 61.59 279 TYR A N 1
ATOM 2241 C CA . TYR A 1 279 ? 3.772 -0.536 22.639 1.00 61.59 279 TYR A CA 1
ATOM 2242 C C . TYR A 1 279 ? 3.352 0.712 23.409 1.00 61.59 279 TYR A C 1
ATOM 2244 O O . TYR A 1 279 ? 2.246 0.739 23.943 1.00 61.59 279 TYR A O 1
ATOM 2252 N N . ARG A 1 280 ? 4.203 1.743 23.476 1.00 53.53 280 ARG A N 1
ATOM 2253 C CA . ARG A 1 280 ? 3.747 3.062 23.924 1.00 53.53 280 ARG A CA 1
ATOM 2254 C C . ARG A 1 280 ? 2.688 3.529 22.923 1.00 53.53 280 ARG A C 1
ATOM 2256 O O . ARG A 1 280 ? 3.018 4.224 21.965 1.00 53.53 280 ARG A O 1
ATOM 2263 N N . THR A 1 281 ? 1.423 3.166 23.137 1.00 56.16 281 THR A N 1
ATOM 2264 C CA . THR A 1 281 ? 0.321 4.054 22.786 1.00 56.16 281 THR A CA 1
ATOM 2265 C C . THR A 1 281 ? 0.758 5.405 23.336 1.00 56.16 281 THR A C 1
ATOM 2267 O O . THR A 1 281 ? 1.229 5.497 24.477 1.00 56.16 281 THR A O 1
ATOM 2270 N N . SER A 1 282 ? 0.821 6.417 22.473 1.00 56.44 282 SER A N 1
ATOM 2271 C CA . SER A 1 282 ? 1.251 7.767 22.847 1.00 56.44 282 SER A CA 1
ATOM 2272 C C . SER A 1 282 ? 0.662 8.091 24.218 1.00 56.44 282 SER A C 1
ATOM 2274 O O . SER A 1 282 ? -0.525 7.860 24.413 1.00 56.44 282 SER A O 1
ATOM 2276 N N . GLY A 1 283 ? 1.457 8.551 25.192 1.00 58.31 283 GLY A N 1
ATOM 2277 C CA . GLY A 1 283 ? 0.962 8.757 26.567 1.00 58.31 283 GLY A CA 1
ATOM 2278 C C . GLY A 1 283 ? -0.322 9.605 26.634 1.00 58.31 283 GLY A C 1
ATOM 2279 O O . GLY A 1 283 ? -1.127 9.435 27.544 1.00 58.31 283 GLY A O 1
ATOM 2280 N N . ASP A 1 284 ? -0.545 10.438 25.612 1.00 64.31 284 ASP A N 1
ATOM 2281 C CA . ASP A 1 284 ? -1.782 11.180 25.345 1.00 64.31 284 ASP A CA 1
ATOM 2282 C C . ASP A 1 284 ? -3.008 10.276 25.078 1.00 64.31 284 ASP A C 1
ATOM 2284 O O . ASP A 1 284 ? -4.079 10.515 25.624 1.00 64.31 284 ASP A O 1
ATOM 2288 N N . THR A 1 285 ? -2.877 9.185 24.316 1.00 66.75 285 THR A N 1
ATOM 2289 C CA . THR A 1 285 ? -3.968 8.235 24.036 1.00 66.75 285 THR A CA 1
ATOM 2290 C C . THR A 1 285 ? -4.491 7.602 25.324 1.00 66.75 285 THR A C 1
ATOM 2292 O O . THR A 1 285 ? -5.691 7.648 25.575 1.00 66.75 285 THR A O 1
ATOM 2295 N N . ASN A 1 286 ? -3.610 7.082 26.186 1.00 66.19 286 ASN A N 1
ATOM 2296 C CA . ASN A 1 286 ? -4.029 6.479 27.458 1.00 66.19 286 ASN A CA 1
ATOM 2297 C C . ASN A 1 286 ? -4.657 7.520 28.400 1.00 66.19 286 ASN A C 1
ATOM 2299 O O . ASN A 1 286 ? -5.672 7.235 29.031 1.00 66.19 286 ASN A O 1
ATOM 2303 N N . ALA A 1 287 ? -4.111 8.740 28.454 1.00 67.62 287 ALA A N 1
ATOM 2304 C CA . ALA A 1 287 ? -4.684 9.828 29.246 1.00 67.62 287 ALA A CA 1
ATOM 2305 C C . ALA A 1 287 ? -6.090 10.225 28.763 1.00 67.62 287 ALA A C 1
ATOM 2307 O O . ALA A 1 287 ? -6.997 10.389 29.581 1.00 67.62 287 ALA A O 1
ATOM 2308 N N . ARG A 1 288 ? -6.302 10.321 27.443 1.00 69.94 288 ARG A N 1
ATOM 2309 C CA . ARG A 1 288 ? -7.619 10.611 26.856 1.00 69.94 288 ARG A CA 1
ATOM 2310 C C . ARG A 1 288 ? -8.618 9.488 27.096 1.00 69.94 288 ARG A C 1
ATOM 2312 O O . ARG A 1 288 ? -9.756 9.778 27.451 1.00 69.94 288 ARG A O 1
ATOM 2319 N N . LEU A 1 289 ? -8.206 8.226 26.955 1.00 75.06 289 LEU A N 1
ATOM 2320 C CA . LEU A 1 289 ? -9.066 7.075 27.250 1.00 75.06 289 LEU A CA 1
ATOM 2321 C C . LEU A 1 289 ? -9.564 7.122 28.704 1.00 75.06 289 LEU A C 1
ATOM 2323 O O . LEU A 1 289 ? -10.768 7.039 28.941 1.00 75.06 289 LEU A O 1
ATOM 2327 N N . VAL A 1 290 ? -8.660 7.358 29.661 1.00 73.19 290 VAL A N 1
ATOM 2328 C CA . VAL A 1 290 ? -9.007 7.499 31.086 1.00 73.19 290 VAL A CA 1
ATOM 2329 C C . VAL A 1 290 ? -9.912 8.711 31.326 1.00 73.19 290 VAL A C 1
ATOM 2331 O O . VAL A 1 290 ? -10.906 8.604 32.040 1.00 73.19 290 VAL A O 1
ATOM 2334 N N . GLN A 1 291 ? -9.632 9.862 30.705 1.00 74.69 291 GLN A N 1
ATOM 2335 C CA . GLN A 1 291 ? -10.478 11.051 30.840 1.00 74.69 291 GLN A CA 1
ATOM 2336 C C . GLN A 1 291 ? -11.915 10.789 30.364 1.00 74.69 291 GLN A C 1
ATOM 2338 O O . GLN A 1 291 ? -12.867 11.216 31.017 1.00 74.69 291 GLN A O 1
ATOM 2343 N N . MET A 1 292 ? -12.087 10.084 29.244 1.00 71.88 292 MET A N 1
ATOM 2344 C CA . MET A 1 292 ? -13.413 9.751 28.721 1.00 71.88 292 MET A CA 1
ATOM 2345 C C . MET A 1 292 ? -14.157 8.752 29.609 1.00 71.88 292 MET A C 1
ATOM 2347 O O . MET A 1 292 ? -15.364 8.891 29.774 1.00 71.88 292 MET A O 1
ATOM 2351 N N . GLU A 1 293 ? -13.461 7.796 30.226 1.00 72.19 293 GLU A N 1
ATOM 2352 C CA . GLU A 1 293 ? -14.070 6.877 31.195 1.00 72.19 293 GLU A CA 1
ATOM 2353 C C . GLU A 1 293 ? -14.519 7.603 32.464 1.00 72.19 293 GLU A C 1
ATOM 2355 O O . GLU A 1 293 ? -15.634 7.384 32.931 1.00 72.19 293 GLU A O 1
ATOM 2360 N N . VAL A 1 294 ? -13.702 8.516 32.999 1.00 72.44 294 VAL A N 1
ATOM 2361 C CA . VAL A 1 294 ? -14.090 9.333 34.160 1.00 72.44 294 VAL A CA 1
ATOM 2362 C C . VAL A 1 294 ? -15.362 10.130 33.865 1.00 72.44 294 VAL A C 1
ATOM 2364 O O . VAL A 1 294 ? -16.217 10.249 34.734 1.00 72.44 294 VAL A O 1
ATOM 2367 N N . LEU A 1 295 ? -15.536 10.616 32.633 1.00 69.94 295 LEU A N 1
ATOM 2368 C CA . LEU A 1 295 ? -16.770 11.282 32.198 1.00 69.94 295 LEU A CA 1
ATOM 2369 C C . LEU A 1 295 ? -17.966 10.324 32.022 1.00 69.94 295 LEU A C 1
ATOM 2371 O O . LEU A 1 295 ? -19.105 10.787 31.923 1.00 69.94 295 LEU A O 1
ATOM 2375 N N . MET A 1 296 ? -17.725 9.014 31.940 1.00 63.06 296 MET A N 1
ATOM 2376 C CA . MET A 1 296 ? -18.759 7.976 31.894 1.00 63.06 296 MET A CA 1
ATOM 2377 C C . MET A 1 296 ? -19.126 7.433 33.27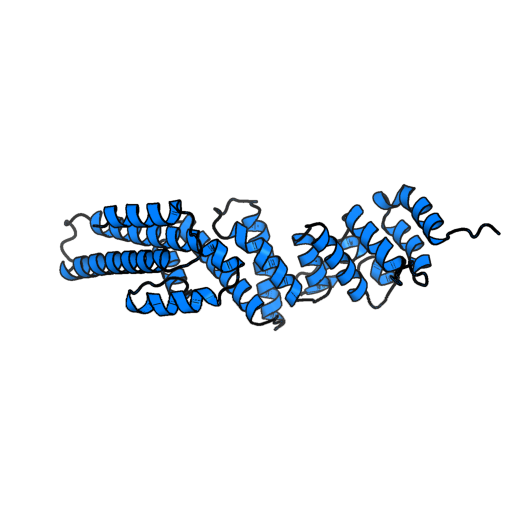9 1.00 63.06 296 MET A C 1
ATOM 2379 O O . MET A 1 296 ? -20.175 6.798 33.393 1.00 63.06 296 MET A O 1
ATOM 2383 N N . ASN A 1 297 ? -18.312 7.670 34.314 1.00 57.94 297 ASN A N 1
ATOM 2384 C CA . ASN A 1 297 ? -18.613 7.264 35.688 1.00 57.94 297 ASN A CA 1
ATOM 2385 C C . ASN A 1 297 ? -19.663 8.168 36.341 1.00 57.94 297 ASN A C 1
ATOM 2387 O O . ASN A 1 297 ? -20.676 7.589 36.810 1.00 57.94 297 ASN A O 1
#

pLDDT: mean 83.51, std 10.27, range [42.97, 94.38]

InterPro domains:
  IPR007231 Nucleoporin interacting component Nup93/Nic96 [PF04097] (2-288)
  IPR007231 Nucleoporin interacting component Nup93/Nic96 [PTHR11225] (3-297)

Foldseek 3Di:
DDDDPLLVVLVVVCVVCLQPCVLVSLVSLLVQQVPADPVRHRSSLVSLLVSCVVNVPCCQAQNAADLLRDTDGHSCCVRDVDCLVSLQSSLVVCVVVVVLVVSLRSCSSSVNVQSNLVSLLVQLLVLLQPADDVVDPNVVSLVVLVSSVVNCVVVVPDYPPQSRVSSVLSNLSSVLNHCLNVVVLVVSQVSVVVSLQADQALVCLVVNLVVLVVHDPSVVSCVLSVLLSNLVSLLVVLCVLVVPPPPPPDDDPVVSVVSLVSSLRSLVSSLVNQVSHPPPSPPVSSVSSVVSSVVSD

Sequence (297 aa):
MRRLNFVRLLMLYTRKFESTDPREALQYFYFLRDEKDSQGENMFLRCVSELVIESREFDMILGKLESDGSRKPGVIDKFTSDTKPIINKVASVAESKGLFEEAAKLYDLAKNADKVLELMNKLLSPVVPQISAPQSNRERLKGTALSIAERYRAQGISANKCVDSTFYLLLDLITFFDEYHSGHIDRAFDIIDRLKLVPLNQESVEERVAAFRNFSDEIRHNLSEVLLATMNILFTQFKRLKGTSPSSASRPQRVIEDRDSQLRSQARALITFAGMIPYRTSGDTNARLVQMEVLMN

Organism: NCBI:txid89673